Protein AF-A0A7S0C0R4-F1 (afdb_monomer_lite)

Secondary structure (DSSP, 8-state):
---------PPPTTSGGG--HHHHHHHTTHHHHHSTTSPPPPPPPHHHHHHHHHHHHHHH-TTT-SSPSSPPSS-SBSS-EEEEEETTEEEEEEPPPTTS-B-TTSSBPTT-SPPTT---B-GGGTEEEESSHHHHHHHHTTS-HHHHHHHHHH-EEEE---HHHHT-TT-GGG-TT-EEEEEE-SGGGGG--TT------SS------SS--HHHHTTSTTGGGT-

Structure (mmCIF, N/CA/C/O backbone):
data_AF-A0A7S0C0R4-F1
#
_entry.id   AF-A0A7S0C0R4-F1
#
loop_
_atom_site.group_PDB
_atom_site.id
_atom_site.type_symbol
_atom_site.label_atom_id
_atom_site.label_alt_id
_atom_site.label_comp_id
_atom_site.label_asym_id
_atom_site.label_entity_id
_atom_site.label_seq_id
_atom_site.pdbx_PDB_ins_code
_atom_site.Cartn_x
_atom_site.Cartn_y
_atom_site.Cartn_z
_atom_site.occupancy
_atom_site.B_iso_or_equiv
_atom_site.auth_seq_id
_atom_site.auth_comp_id
_atom_site.auth_asym_id
_atom_site.auth_atom_id
_atom_site.pdbx_PDB_model_num
ATOM 1 N N . MET A 1 1 ? -23.126 -9.750 -39.992 1.00 43.62 1 MET A N 1
ATOM 2 C CA . MET A 1 1 ? -22.164 -8.725 -39.547 1.00 43.62 1 MET A CA 1
ATOM 3 C C . MET A 1 1 ? -21.552 -9.242 -38.260 1.00 43.62 1 MET A C 1
ATOM 5 O O . MET A 1 1 ? -22.231 -9.239 -37.244 1.00 43.62 1 MET A O 1
ATOM 9 N N . ALA A 1 2 ? -20.369 -9.847 -38.351 1.00 38.44 2 ALA A N 1
ATOM 10 C CA . ALA A 1 2 ? -19.625 -10.345 -37.199 1.00 38.44 2 ALA A CA 1
ATOM 11 C C . ALA A 1 2 ? -18.678 -9.226 -36.760 1.00 38.44 2 ALA A C 1
ATOM 13 O O . ALA A 1 2 ? -17.933 -8.715 -37.594 1.00 38.44 2 ALA A O 1
ATOM 14 N N . ASN A 1 3 ? -18.779 -8.807 -35.499 1.00 40.22 3 ASN A N 1
ATOM 15 C CA . ASN A 1 3 ? -17.873 -7.822 -34.925 1.00 40.22 3 ASN A CA 1
ATOM 16 C C . ASN A 1 3 ? -16.487 -8.450 -34.811 1.00 40.22 3 ASN A C 1
ATOM 18 O O . ASN A 1 3 ? -16.329 -9.510 -34.207 1.00 40.22 3 ASN A O 1
ATOM 22 N N . ASP A 1 4 ? -15.526 -7.782 -35.436 1.00 47.09 4 ASP A N 1
ATOM 23 C CA . ASP A 1 4 ? -14.105 -8.072 -35.371 1.00 47.09 4 ASP A CA 1
ATOM 24 C C . ASP A 1 4 ? -13.663 -7.948 -33.906 1.00 47.09 4 ASP A C 1
ATOM 26 O O . ASP A 1 4 ? -13.676 -6.862 -33.320 1.00 47.09 4 ASP A O 1
ATOM 30 N N . ILE A 1 5 ? -13.401 -9.090 -33.269 1.00 43.94 5 ILE A N 1
ATOM 31 C CA . ILE A 1 5 ? -12.899 -9.148 -31.898 1.00 43.94 5 ILE A CA 1
ATOM 32 C C . ILE A 1 5 ? -11.437 -8.738 -32.008 1.00 43.94 5 ILE A C 1
ATOM 34 O O . ILE A 1 5 ? -10.607 -9.530 -32.450 1.00 43.94 5 ILE A O 1
ATOM 38 N N . GLY A 1 6 ? -11.167 -7.475 -31.673 1.00 41.78 6 GLY A N 1
ATOM 39 C CA . GLY A 1 6 ? -9.848 -6.865 -31.739 1.00 41.78 6 GLY A CA 1
ATOM 40 C C . GLY A 1 6 ? -8.770 -7.817 -31.235 1.00 41.78 6 GLY A C 1
ATOM 41 O O . GLY A 1 6 ? -8.791 -8.254 -30.086 1.00 41.78 6 GLY A O 1
ATOM 42 N N . SER A 1 7 ? -7.853 -8.153 -32.138 1.00 41.00 7 SER A N 1
ATOM 43 C CA . SER A 1 7 ? -6.636 -8.905 -31.866 1.00 41.00 7 SER A CA 1
ATOM 44 C C . SER A 1 7 ? -5.922 -8.303 -30.654 1.00 41.00 7 SER A C 1
ATOM 46 O O . SER A 1 7 ? -5.341 -7.222 -30.760 1.00 41.00 7 SER A O 1
ATOM 48 N N . CYS A 1 8 ? -5.927 -9.010 -29.522 1.00 39.91 8 CYS A N 1
ATOM 49 C CA . CYS A 1 8 ? -5.016 -8.747 -28.413 1.00 39.91 8 CYS A CA 1
ATOM 50 C C . CYS A 1 8 ? -3.597 -9.010 -28.919 1.00 39.91 8 CYS A C 1
ATOM 52 O O . CYS A 1 8 ? -3.132 -10.148 -28.893 1.00 39.91 8 CYS A O 1
ATOM 54 N N . ILE A 1 9 ? -2.934 -7.981 -29.447 1.00 48.03 9 ILE A N 1
ATOM 55 C CA . ILE A 1 9 ? -1.511 -8.056 -29.767 1.00 48.03 9 ILE A CA 1
ATOM 56 C C . ILE A 1 9 ? -0.807 -8.288 -28.426 1.00 48.03 9 ILE A C 1
ATOM 58 O O . ILE A 1 9 ? -0.914 -7.425 -27.550 1.00 48.03 9 ILE A O 1
ATOM 62 N N . PRO A 1 10 ? -0.149 -9.440 -28.210 1.00 50.44 10 PRO A N 1
ATOM 63 C CA . PRO A 1 10 ? 0.642 -9.630 -27.011 1.00 50.44 10 PRO A CA 1
ATOM 64 C C . PRO A 1 10 ? 1.736 -8.566 -27.026 1.00 50.44 10 PRO A C 1
ATOM 66 O O . PRO A 1 10 ? 2.553 -8.520 -27.946 1.00 50.44 10 PRO A O 1
ATOM 69 N N . LEU A 1 11 ? 1.703 -7.672 -26.039 1.00 49.06 11 LEU A N 1
ATOM 70 C CA . LEU A 1 11 ? 2.789 -6.731 -25.812 1.00 49.06 11 LEU A CA 1
ATOM 71 C C . LEU A 1 11 ? 4.053 -7.567 -25.604 1.00 49.06 11 LEU A C 1
ATOM 73 O O . LEU A 1 11 ? 4.061 -8.488 -24.784 1.00 49.06 11 LEU A O 1
ATOM 77 N N . GLU A 1 12 ? 5.076 -7.301 -26.417 1.00 52.19 12 GLU A N 1
ATOM 78 C CA . GLU A 1 12 ? 6.370 -7.974 -26.335 1.00 52.19 12 GLU A CA 1
ATOM 79 C C . GLU A 1 12 ? 6.834 -7.978 -24.861 1.00 52.19 12 GLU A C 1
ATOM 81 O O . GLU A 1 12 ? 6.914 -6.907 -24.248 1.00 52.19 12 GLU A O 1
ATOM 86 N N . PRO A 1 13 ? 7.116 -9.151 -24.258 1.00 51.94 13 PRO A N 1
ATOM 87 C CA . PRO A 1 13 ? 7.349 -9.316 -22.816 1.00 51.94 13 PRO A CA 1
ATOM 88 C C . PRO A 1 13 ? 8.650 -8.679 -22.287 1.00 51.94 13 PRO A C 1
ATOM 90 O O . PRO A 1 13 ? 9.124 -9.025 -21.209 1.00 51.94 13 PRO A O 1
ATOM 93 N N . THR A 1 14 ? 9.246 -7.744 -23.021 1.00 53.16 14 THR A N 1
ATOM 94 C CA . THR A 1 14 ? 10.581 -7.192 -22.769 1.00 53.16 14 THR A CA 1
ATOM 95 C C . THR A 1 14 ? 10.590 -5.763 -22.224 1.00 53.16 14 THR A C 1
ATOM 97 O O . THR A 1 14 ? 11.650 -5.309 -21.801 1.00 53.16 14 THR A O 1
ATOM 100 N N . SER A 1 15 ? 9.459 -5.045 -22.166 1.00 69.50 15 SER A N 1
ATOM 101 C CA . SER A 1 15 ? 9.494 -3.617 -21.793 1.00 69.50 15 SER A CA 1
ATOM 102 C C . SER A 1 15 ? 9.400 -3.336 -20.287 1.00 69.50 15 SER A C 1
ATOM 104 O O . SER A 1 15 ? 10.042 -2.408 -19.805 1.00 69.50 15 SER A O 1
ATOM 106 N N . TYR A 1 16 ? 8.624 -4.108 -19.520 1.00 73.94 16 TYR A N 1
ATOM 107 C CA . TYR A 1 16 ? 8.281 -3.714 -18.142 1.00 73.94 16 TYR A CA 1
ATOM 108 C C . TYR A 1 16 ? 9.370 -4.026 -17.113 1.00 73.94 16 TYR A C 1
ATOM 110 O O . TYR A 1 16 ? 9.460 -3.366 -16.085 1.00 73.94 16 TYR A O 1
ATOM 118 N N . SER A 1 17 ? 10.238 -5.011 -17.356 1.00 77.12 17 SER A N 1
ATOM 119 C CA . SER A 1 17 ? 11.252 -5.422 -16.374 1.00 77.12 17 SER A CA 1
ATOM 120 C C . SER A 1 17 ? 12.293 -4.339 -16.079 1.00 77.12 17 SER A C 1
ATOM 122 O O . SER A 1 17 ? 12.930 -4.406 -15.031 1.00 77.12 17 SER A O 1
ATOM 124 N N . ALA A 1 18 ? 12.457 -3.363 -16.976 1.00 81.81 18 ALA A N 1
ATOM 125 C CA . ALA A 1 18 ? 13.409 -2.262 -16.851 1.00 81.81 18 ALA A CA 1
ATOM 126 C C . ALA A 1 18 ? 12.756 -0.915 -16.496 1.00 81.81 18 ALA A C 1
ATOM 128 O O . ALA A 1 18 ? 13.478 0.066 -16.345 1.00 81.81 18 ALA A O 1
ATOM 129 N N . MET A 1 19 ? 11.424 -0.856 -16.376 1.00 86.12 19 MET A N 1
ATOM 130 C CA . MET A 1 19 ? 10.738 0.392 -16.050 1.00 86.12 19 MET A CA 1
ATOM 131 C C . MET A 1 19 ? 11.080 0.833 -14.632 1.00 86.12 19 MET A C 1
ATOM 133 O O . MET A 1 19 ? 10.959 0.071 -13.670 1.00 86.12 19 MET A O 1
ATOM 137 N N . THR A 1 20 ? 11.496 2.082 -14.513 1.00 85.62 20 THR A N 1
ATOM 138 C CA . THR A 1 20 ? 11.616 2.774 -13.237 1.00 85.62 20 THR A CA 1
ATOM 139 C C . THR A 1 20 ? 10.233 3.166 -12.716 1.00 85.62 20 THR A C 1
ATOM 141 O O . THR A 1 20 ? 9.220 3.079 -13.415 1.00 85.62 20 THR A O 1
ATOM 144 N N . VAL A 1 21 ? 10.178 3.641 -11.474 1.00 85.81 21 VAL A N 1
ATOM 145 C CA . VAL A 1 21 ? 8.961 4.223 -10.891 1.00 85.81 21 VAL A CA 1
ATOM 146 C C . VAL A 1 21 ? 8.476 5.422 -11.705 1.00 85.81 21 VAL A C 1
ATOM 148 O O . VAL A 1 21 ? 7.278 5.533 -11.945 1.00 85.81 21 VAL A O 1
ATOM 151 N N . GLY A 1 22 ? 9.390 6.267 -12.194 1.00 87.00 22 GLY A N 1
ATOM 152 C CA . GLY A 1 22 ? 9.052 7.399 -13.060 1.00 87.00 22 GLY A CA 1
ATOM 153 C C . GLY A 1 22 ? 8.460 6.963 -14.401 1.00 87.00 22 GLY A C 1
ATOM 154 O O . GLY A 1 22 ? 7.464 7.531 -14.845 1.00 87.00 22 GLY A O 1
ATOM 155 N N . ASP A 1 23 ? 9.006 5.904 -15.009 1.00 90.12 23 ASP A N 1
ATOM 156 C CA . ASP A 1 23 ? 8.445 5.340 -16.244 1.00 90.12 23 ASP A CA 1
ATOM 157 C C . ASP A 1 23 ? 7.021 4.822 -16.016 1.00 90.12 23 ASP A C 1
ATOM 159 O O . ASP A 1 23 ? 6.130 5.065 -16.830 1.00 90.12 23 ASP A O 1
ATOM 163 N N . MET A 1 24 ? 6.790 4.134 -14.892 1.00 92.12 24 MET A N 1
ATOM 164 C CA . MET A 1 24 ? 5.462 3.642 -14.522 1.00 92.12 24 MET A CA 1
ATOM 165 C C . MET A 1 24 ? 4.488 4.789 -14.256 1.00 92.12 24 MET A C 1
ATOM 167 O O . MET A 1 24 ? 3.397 4.789 -14.825 1.00 92.12 24 MET A O 1
ATOM 171 N N . TRP A 1 25 ? 4.903 5.791 -13.477 1.00 92.94 25 TRP A N 1
ATOM 172 C CA . TRP A 1 25 ? 4.119 6.992 -13.185 1.00 92.94 25 TRP A CA 1
ATOM 173 C C . TRP A 1 25 ? 3.656 7.694 -14.464 1.00 92.94 25 TRP A C 1
ATOM 175 O O . TRP A 1 25 ? 2.471 7.997 -14.623 1.00 92.94 25 TRP A O 1
ATOM 185 N N . GLY A 1 26 ? 4.578 7.887 -15.413 1.00 92.62 26 GLY A N 1
ATOM 186 C CA . GLY A 1 26 ? 4.268 8.452 -16.723 1.00 92.62 26 GLY A CA 1
ATOM 187 C C . GLY A 1 26 ? 3.346 7.551 -17.549 1.00 92.62 26 GLY A C 1
ATOM 188 O O . GLY A 1 26 ? 2.395 8.040 -18.157 1.00 92.62 26 GLY A O 1
ATOM 189 N N . SER A 1 27 ? 3.582 6.235 -17.544 1.00 94.25 27 SER A N 1
ATOM 190 C CA . SER A 1 27 ? 2.787 5.280 -18.329 1.00 94.25 27 SER A CA 1
ATOM 191 C C . SER A 1 27 ? 1.328 5.184 -17.875 1.00 94.25 27 SER A C 1
ATOM 193 O O . SER A 1 27 ? 0.438 5.132 -18.721 1.00 94.25 27 SER A O 1
ATOM 195 N N . PHE A 1 28 ? 1.081 5.240 -16.563 1.00 95.19 28 PHE A N 1
ATOM 196 C CA . PHE A 1 28 ? -0.260 5.241 -15.972 1.00 95.19 28 PHE A CA 1
ATOM 197 C C . PHE A 1 28 ? -0.882 6.644 -15.921 1.00 95.19 28 PHE A C 1
ATOM 199 O O . PHE A 1 28 ? -2.013 6.802 -15.468 1.00 95.19 28 PHE A O 1
ATOM 206 N N . GLN A 1 29 ? -0.160 7.670 -16.389 1.00 96.00 29 GLN A N 1
ATOM 207 C CA . GLN A 1 29 ? -0.597 9.068 -16.391 1.00 96.00 29 GLN A CA 1
ATOM 208 C C . GLN A 1 29 ? -0.995 9.573 -14.994 1.00 96.00 29 GLN A C 1
ATOM 210 O O . GLN A 1 29 ? -2.000 10.270 -14.832 1.00 96.00 29 GLN A O 1
ATOM 215 N N . CYS A 1 30 ? -0.208 9.233 -13.971 1.00 94.75 30 CYS A N 1
ATOM 216 C CA . CYS A 1 30 ? -0.549 9.528 -12.579 1.00 94.75 30 CYS A CA 1
ATOM 217 C C . CYS A 1 30 ? -0.694 11.028 -12.277 1.00 94.75 30 CYS A C 1
ATOM 219 O O . CYS A 1 30 ? -1.513 11.399 -11.437 1.00 94.75 30 CYS A O 1
ATOM 221 N N . ASP A 1 31 ? -0.009 11.902 -13.020 1.00 94.38 31 ASP A N 1
ATOM 222 C CA . ASP A 1 31 ? -0.184 13.356 -12.904 1.00 94.38 31 ASP A CA 1
ATOM 223 C C . ASP A 1 31 ? -1.630 13.792 -13.166 1.00 94.38 31 ASP A C 1
ATOM 225 O O . ASP A 1 31 ? -2.144 14.676 -12.482 1.00 94.38 31 ASP A O 1
ATOM 229 N N . ASN A 1 32 ? -2.331 13.138 -14.099 1.00 95.44 32 ASN A N 1
ATOM 230 C CA . ASN A 1 32 ? -3.735 13.446 -14.366 1.00 95.44 32 ASN A CA 1
ATOM 231 C C . ASN A 1 32 ? -4.583 13.133 -13.132 1.00 95.44 32 ASN A C 1
ATOM 233 O O . ASN A 1 32 ? -5.406 13.947 -12.719 1.00 95.44 32 ASN A O 1
ATOM 237 N N . PHE A 1 33 ? -4.343 11.985 -12.504 1.00 93.12 33 PHE A N 1
ATOM 238 C CA . PHE A 1 33 ? -5.082 11.514 -11.338 1.00 93.12 33 PHE A CA 1
ATOM 239 C C . PHE A 1 33 ? -4.844 12.322 -10.061 1.00 93.12 33 PHE A C 1
ATOM 241 O O . PHE A 1 33 ? -5.754 12.401 -9.236 1.00 93.12 33 PHE A O 1
ATOM 248 N N . PHE A 1 34 ? -3.655 12.902 -9.899 1.00 90.50 34 PHE A N 1
ATOM 249 C CA . PHE A 1 34 ? -3.274 13.678 -8.714 1.00 90.50 34 PHE A CA 1
ATOM 250 C C . PHE A 1 34 ? -3.219 15.194 -8.946 1.00 90.50 34 PHE A C 1
ATOM 252 O O . PHE A 1 34 ? -2.868 15.940 -8.033 1.00 90.50 34 PHE A O 1
ATOM 259 N N . SER A 1 35 ? -3.575 15.670 -10.141 1.00 91.06 35 SER A N 1
ATOM 260 C CA . SER A 1 35 ? -3.671 17.104 -10.423 1.00 91.06 35 SER A CA 1
ATOM 261 C C . SER A 1 35 ? -4.675 17.815 -9.506 1.00 91.06 35 SER A C 1
ATOM 263 O O . SER A 1 35 ? -5.664 17.235 -9.059 1.00 91.06 35 SER A O 1
ATOM 265 N N . ILE A 1 36 ? -4.448 19.110 -9.269 1.00 86.94 36 ILE A N 1
ATOM 266 C CA . ILE A 1 36 ? -5.346 19.962 -8.471 1.00 86.94 36 ILE A CA 1
ATOM 267 C C . ILE A 1 36 ? -6.763 20.057 -9.059 1.00 86.94 36 ILE A C 1
ATOM 269 O O . ILE A 1 36 ? -7.725 20.274 -8.324 1.00 86.94 36 ILE A O 1
ATOM 273 N N . ASP A 1 37 ? -6.883 19.880 -10.374 1.00 93.12 37 ASP A N 1
ATOM 274 C CA . ASP A 1 37 ? -8.149 19.941 -11.102 1.00 93.12 37 ASP A CA 1
ATOM 275 C C . ASP A 1 37 ? -8.896 18.597 -11.107 1.00 93.12 37 ASP A C 1
ATOM 277 O O . ASP A 1 37 ? -10.052 18.528 -11.537 1.00 93.12 37 ASP A O 1
ATOM 281 N N . SER A 1 38 ? -8.261 17.522 -10.629 1.00 90.69 38 SER A N 1
ATOM 282 C CA . SER A 1 38 ? -8.890 16.211 -10.539 1.00 90.69 38 SER A CA 1
ATOM 283 C C . SER A 1 38 ? -9.831 16.104 -9.339 1.00 90.69 38 SER A C 1
ATOM 285 O O . SER A 1 38 ? -9.599 16.707 -8.286 1.00 90.69 38 SER A O 1
ATOM 287 N N . PRO A 1 39 ? -10.917 15.317 -9.462 1.00 92.69 39 PRO A N 1
ATOM 288 C CA . PRO A 1 39 ? -11.782 15.045 -8.328 1.00 92.69 39 PRO A CA 1
ATOM 289 C C . PRO A 1 39 ? -10.997 14.328 -7.217 1.00 92.69 39 PRO A C 1
ATOM 291 O O . PRO A 1 39 ? -10.028 13.618 -7.506 1.00 92.69 39 PRO A O 1
ATOM 294 N N . PRO A 1 40 ? -11.433 14.447 -5.948 1.00 90.88 40 PRO A N 1
ATOM 295 C CA . PRO A 1 40 ? -10.815 13.711 -4.856 1.00 90.88 40 PRO A CA 1
ATOM 296 C C . PRO A 1 40 ? -10.743 12.213 -5.157 1.00 90.88 40 PRO A C 1
ATOM 298 O O . PRO A 1 40 ? -11.710 11.614 -5.638 1.00 90.88 40 PRO A O 1
ATOM 301 N N . ARG A 1 41 ? -9.592 11.609 -4.852 1.00 92.62 41 ARG A N 1
ATOM 302 C CA . ARG A 1 41 ? -9.357 10.178 -5.055 1.00 92.62 41 ARG A CA 1
ATOM 303 C C . ARG A 1 41 ? -10.368 9.355 -4.243 1.00 92.62 41 ARG A C 1
ATOM 305 O O . ARG A 1 41 ? -10.666 9.717 -3.102 1.00 92.62 41 ARG A O 1
ATOM 312 N N . PRO A 1 42 ? -10.894 8.246 -4.789 1.00 94.75 42 PRO A N 1
ATOM 313 C CA . PRO A 1 42 ? -11.855 7.428 -4.068 1.00 94.75 42 PRO A CA 1
ATOM 314 C C . PRO A 1 42 ? -11.224 6.771 -2.831 1.00 94.75 42 PRO A C 1
ATOM 316 O O . PRO A 1 42 ? -10.028 6.459 -2.791 1.00 94.75 42 PRO A O 1
ATOM 319 N N . ILE A 1 43 ? -12.066 6.531 -1.824 1.00 96.31 43 ILE A N 1
ATOM 320 C CA . ILE A 1 43 ? -11.771 5.608 -0.727 1.00 96.31 43 ILE A CA 1
ATOM 321 C C . ILE A 1 43 ? -12.128 4.210 -1.220 1.00 96.31 43 ILE A C 1
ATOM 323 O O . ILE A 1 43 ? -13.278 3.935 -1.573 1.00 96.31 43 ILE A O 1
ATOM 327 N N . HIS A 1 44 ? -11.132 3.335 -1.265 1.00 96.00 44 HIS A N 1
ATOM 328 C CA . HIS A 1 44 ? -11.310 1.969 -1.738 1.00 96.00 44 HIS A CA 1
ATOM 329 C C . HIS A 1 44 ? -12.149 1.153 -0.765 1.00 96.00 44 HIS A C 1
ATOM 331 O O . HIS A 1 44 ? -12.006 1.258 0.451 1.00 96.00 44 HIS A O 1
ATOM 337 N N . ASN A 1 45 ? -13.036 0.331 -1.319 1.00 95.25 45 ASN A N 1
ATOM 338 C CA . ASN A 1 45 ? -13.872 -0.574 -0.543 1.00 95.25 45 ASN A CA 1
ATOM 339 C C . ASN A 1 45 ? -13.233 -1.970 -0.445 1.00 95.25 45 ASN A C 1
ATOM 341 O O . ASN A 1 45 ? -12.252 -2.284 -1.124 1.00 95.25 45 ASN A O 1
ATOM 345 N N . ALA A 1 46 ? -13.846 -2.842 0.359 1.00 94.50 46 ALA A N 1
ATOM 346 C CA . ALA A 1 46 ? -13.383 -4.214 0.562 1.00 94.50 46 ALA A CA 1
ATOM 347 C C . ALA A 1 46 ? -13.211 -5.013 -0.745 1.00 94.50 46 ALA A C 1
ATOM 349 O O . ALA A 1 46 ? -12.302 -5.834 -0.842 1.00 94.50 46 ALA A O 1
ATOM 350 N N . SER A 1 47 ? -14.044 -4.778 -1.763 1.00 96.44 47 SER A N 1
ATOM 351 C CA . SER A 1 47 ? -13.931 -5.470 -3.053 1.00 96.44 47 SER A CA 1
ATOM 352 C C . SER A 1 47 ? -12.671 -5.057 -3.809 1.00 96.44 47 SER A C 1
ATOM 354 O O . SER A 1 47 ? -11.994 -5.918 -4.370 1.00 96.44 47 SER A O 1
ATOM 356 N N . THR A 1 48 ? -12.322 -3.768 -3.788 1.00 97.50 48 THR A N 1
ATOM 357 C CA . THR A 1 48 ? -11.079 -3.270 -4.388 1.00 97.50 48 THR A CA 1
ATOM 358 C C . THR A 1 48 ? -9.855 -3.862 -3.689 1.00 97.50 48 THR A C 1
ATOM 360 O O . THR A 1 48 ? -8.958 -4.380 -4.357 1.00 97.50 48 THR A O 1
ATOM 363 N N . TRP A 1 49 ? -9.845 -3.877 -2.351 1.00 97.38 49 TRP A N 1
ATOM 364 C CA . TRP A 1 49 ? -8.768 -4.503 -1.577 1.00 97.38 49 TRP A CA 1
ATOM 365 C C . TRP A 1 49 ? -8.630 -5.993 -1.898 1.00 97.38 49 TRP A C 1
ATOM 367 O O . TRP A 1 49 ? -7.534 -6.470 -2.185 1.00 97.38 49 TRP A O 1
ATOM 377 N N . MET A 1 50 ? -9.743 -6.728 -1.939 1.00 97.12 50 MET A N 1
ATOM 378 C CA . MET A 1 50 ? -9.740 -8.156 -2.267 1.00 97.12 50 MET A CA 1
ATOM 379 C C . MET A 1 50 ? -9.260 -8.450 -3.685 1.00 97.12 50 MET A C 1
ATOM 381 O O . MET A 1 50 ? -8.525 -9.417 -3.885 1.00 97.12 50 MET A O 1
ATOM 385 N N . MET A 1 51 ? -9.635 -7.620 -4.661 1.00 97.81 51 MET A N 1
ATOM 386 C CA . MET A 1 51 ? -9.113 -7.725 -6.022 1.00 97.81 51 MET A CA 1
ATOM 387 C C . MET A 1 51 ? -7.587 -7.589 -6.013 1.00 97.81 51 MET A C 1
ATOM 389 O O . MET A 1 51 ? -6.908 -8.464 -6.545 1.00 97.81 51 MET A O 1
ATOM 393 N N . MET A 1 52 ? -7.036 -6.557 -5.367 1.00 98.12 52 MET A N 1
ATOM 394 C CA . MET A 1 52 ? -5.583 -6.371 -5.298 1.00 98.12 52 MET A CA 1
ATOM 395 C C . MET A 1 52 ? -4.883 -7.536 -4.593 1.00 98.12 52 MET A C 1
ATOM 397 O O . MET A 1 52 ? -3.896 -8.055 -5.108 1.00 98.12 52 MET A O 1
ATOM 401 N N . ARG A 1 53 ? -5.419 -8.030 -3.469 1.00 97.50 53 ARG A N 1
ATOM 402 C CA . ARG A 1 53 ? -4.877 -9.217 -2.778 1.00 97.50 53 ARG A CA 1
ATOM 403 C C . ARG A 1 53 ? -4.886 -10.453 -3.683 1.00 97.50 53 ARG A C 1
ATOM 405 O O . ARG A 1 53 ? -3.924 -11.219 -3.687 1.00 97.50 53 ARG A O 1
ATOM 412 N N . GLY A 1 54 ? -5.945 -10.633 -4.474 1.00 96.88 54 GLY A N 1
ATOM 413 C CA . GLY A 1 54 ? -6.058 -11.710 -5.456 1.00 96.88 54 GLY A CA 1
ATOM 414 C C . GLY A 1 54 ? -5.039 -11.594 -6.593 1.00 96.88 54 GLY A C 1
ATOM 415 O O . GLY A 1 54 ? -4.396 -12.587 -6.934 1.00 96.88 54 GLY A O 1
ATOM 416 N N . VAL A 1 55 ? -4.841 -10.390 -7.139 1.00 98.19 55 VAL A N 1
ATOM 417 C CA . VAL A 1 55 ? -3.828 -10.121 -8.173 1.00 98.19 55 VAL A CA 1
ATOM 418 C C . VAL A 1 55 ? -2.421 -10.371 -7.628 1.00 98.19 55 VAL A C 1
ATOM 420 O O . VAL A 1 55 ? -1.642 -11.080 -8.264 1.00 98.19 55 VAL A O 1
ATOM 423 N N . TYR A 1 56 ? -2.117 -9.874 -6.424 1.00 98.00 56 TYR A N 1
ATOM 424 C CA . TYR A 1 56 ? -0.856 -10.149 -5.736 1.00 98.00 56 TYR A CA 1
ATOM 425 C C . TYR A 1 56 ? -0.617 -11.655 -5.603 1.00 98.00 56 TYR A C 1
ATOM 427 O O . TYR A 1 56 ? 0.405 -12.156 -6.076 1.00 98.00 56 TYR A O 1
ATOM 435 N N . LEU A 1 57 ? -1.588 -12.392 -5.046 1.00 97.19 57 LEU A N 1
ATOM 436 C CA . LEU A 1 57 ? -1.502 -13.844 -4.886 1.00 97.19 57 LEU A CA 1
ATOM 437 C C . LEU A 1 57 ? -1.269 -14.555 -6.226 1.00 97.19 57 LEU A C 1
ATOM 439 O O . LEU A 1 57 ? -0.466 -15.484 -6.291 1.00 97.19 57 LEU A O 1
ATOM 443 N N . GLY A 1 58 ? -1.939 -14.117 -7.295 1.00 97.12 58 GLY A N 1
ATOM 444 C CA . GLY A 1 58 ? -1.771 -14.670 -8.639 1.00 97.12 58 GLY A CA 1
ATOM 445 C C . GLY A 1 58 ? -0.366 -14.470 -9.215 1.00 97.12 58 GLY A C 1
ATOM 446 O O . GLY A 1 58 ? 0.101 -15.303 -9.991 1.00 97.12 58 GLY A O 1
ATOM 447 N N . ILE A 1 59 ? 0.327 -13.401 -8.818 1.00 97.00 59 ILE A N 1
ATOM 448 C CA . ILE A 1 59 ? 1.678 -13.077 -9.291 1.00 97.00 59 ILE A CA 1
ATOM 449 C C . ILE A 1 59 ? 2.743 -13.808 -8.482 1.00 97.00 59 ILE A C 1
ATOM 451 O O . ILE A 1 59 ? 3.623 -14.447 -9.063 1.00 97.00 59 ILE A O 1
ATOM 455 N N . VAL A 1 60 ? 2.684 -13.729 -7.150 1.00 96.62 60 VAL A N 1
ATOM 456 C CA . VAL A 1 60 ? 3.726 -14.330 -6.300 1.00 96.62 60 VAL A CA 1
ATOM 457 C C . VAL A 1 60 ? 3.514 -15.830 -6.089 1.00 96.62 60 VAL A C 1
ATOM 459 O O . VAL A 1 60 ? 4.484 -16.577 -5.928 1.00 96.62 60 VAL A O 1
ATOM 462 N N . GLY A 1 61 ? 2.266 -16.287 -6.164 1.00 96.56 61 GLY A N 1
ATOM 463 C CA . GLY A 1 61 ? 1.846 -17.651 -5.865 1.00 96.56 61 GLY A CA 1
ATOM 464 C C . GLY A 1 6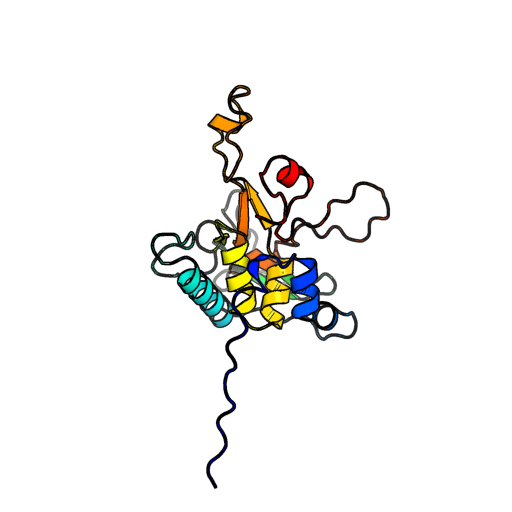1 ? 1.606 -17.889 -4.365 1.00 96.56 61 GLY A C 1
ATOM 465 O O . GLY A 1 61 ? 2.204 -17.221 -3.518 1.00 96.56 61 GLY A O 1
ATOM 466 N N . PRO A 1 62 ? 0.760 -18.871 -4.003 1.00 95.56 62 PRO A N 1
ATOM 467 C CA . PRO A 1 62 ? 0.346 -19.108 -2.616 1.00 95.56 62 PRO A CA 1
ATOM 468 C C . PRO A 1 62 ? 1.499 -19.460 -1.673 1.00 95.56 62 PRO A C 1
ATOM 470 O O . PRO A 1 62 ? 1.507 -19.006 -0.536 1.00 95.56 62 PRO A O 1
ATOM 473 N N . GLU A 1 63 ? 2.505 -20.186 -2.160 1.00 95.50 63 GLU A N 1
ATOM 474 C CA . GLU A 1 63 ? 3.662 -20.617 -1.360 1.00 95.50 63 GLU A CA 1
ATOM 475 C C . GLU A 1 63 ? 4.618 -19.473 -0.991 1.00 95.50 63 GLU A C 1
ATOM 477 O O . GLU A 1 63 ? 5.445 -19.615 -0.093 1.00 95.50 63 GLU A O 1
ATOM 482 N N . ARG A 1 64 ? 4.548 -18.342 -1.706 1.00 95.00 64 ARG A N 1
ATOM 483 C CA . ARG A 1 64 ? 5.443 -17.186 -1.510 1.00 95.00 64 ARG A CA 1
ATOM 484 C C . ARG A 1 64 ? 4.716 -15.925 -1.055 1.00 95.00 64 ARG A C 1
ATOM 486 O O . ARG A 1 64 ? 5.367 -14.911 -0.815 1.00 95.00 64 ARG A O 1
ATOM 493 N N . SER A 1 65 ? 3.391 -15.983 -0.949 1.00 95.81 65 SER A N 1
ATOM 494 C CA . SER A 1 65 ? 2.565 -14.870 -0.494 1.00 95.81 65 SER A CA 1
ATOM 495 C C . SER A 1 65 ? 2.919 -14.481 0.937 1.00 95.81 65 SER A C 1
ATOM 497 O O . SER A 1 65 ? 2.915 -15.324 1.833 1.00 95.81 65 SER A O 1
ATOM 499 N N . SER A 1 66 ? 3.170 -13.193 1.170 1.00 95.19 66 SER A N 1
ATOM 500 C CA . SER A 1 66 ? 3.250 -12.636 2.526 1.00 95.19 66 SER A CA 1
ATOM 501 C C . SER A 1 66 ? 1.875 -12.442 3.167 1.00 95.19 66 SER A C 1
ATOM 503 O O . SER A 1 66 ? 1.771 -12.393 4.388 1.00 95.19 66 SER A O 1
ATOM 505 N N . ILE A 1 67 ? 0.816 -12.368 2.359 1.00 94.69 67 ILE A N 1
ATOM 506 C CA . ILE A 1 67 ? -0.569 -12.309 2.829 1.00 94.69 67 ILE A CA 1
ATOM 507 C C . ILE A 1 67 ? -1.006 -13.720 3.215 1.00 94.69 67 ILE A C 1
ATOM 509 O O . ILE A 1 67 ? -0.958 -14.643 2.390 1.00 94.69 67 ILE A O 1
ATOM 513 N N . HIS A 1 68 ? -1.418 -13.879 4.475 1.00 89.00 68 HIS A N 1
ATOM 514 C CA . HIS A 1 68 ? -1.821 -15.166 5.036 1.00 89.00 68 HIS A CA 1
ATOM 515 C C . HIS A 1 68 ? -2.978 -15.798 4.253 1.00 89.00 68 HIS A C 1
ATOM 517 O O . HIS A 1 68 ? -3.885 -15.113 3.780 1.00 89.00 68 HIS A O 1
ATOM 523 N N . GLN A 1 69 ? -2.944 -17.128 4.149 1.00 86.44 69 GLN A N 1
ATOM 524 C CA . GLN A 1 69 ? -3.998 -17.925 3.528 1.00 86.44 69 GLN A CA 1
ATOM 525 C C . GLN A 1 69 ? -4.901 -18.568 4.597 1.00 86.44 69 GLN A C 1
ATOM 527 O O . GLN A 1 69 ? -4.381 -19.060 5.602 1.00 86.44 69 GLN A O 1
ATOM 532 N N . PRO A 1 70 ? -6.232 -18.617 4.386 1.00 90.06 70 PRO A N 1
ATOM 533 C CA . PRO A 1 70 ? -6.965 -18.049 3.246 1.00 90.06 70 PRO A CA 1
ATOM 534 C C . PRO A 1 70 ? -6.933 -16.511 3.250 1.00 90.06 70 PRO A C 1
ATOM 536 O O . PRO A 1 70 ? -6.870 -15.915 4.325 1.00 90.06 70 PRO A O 1
ATOM 539 N N . ILE A 1 71 ? -6.987 -15.881 2.064 1.00 90.69 71 ILE A N 1
ATOM 540 C CA . ILE A 1 71 ? -7.028 -14.410 1.960 1.00 90.69 71 ILE A CA 1
ATOM 541 C C . ILE A 1 71 ? -8.183 -13.893 2.822 1.00 90.69 71 ILE A C 1
ATOM 543 O O . ILE A 1 71 ? -9.350 -14.209 2.582 1.00 90.69 71 ILE A O 1
ATOM 547 N N . SER A 1 72 ? -7.848 -13.097 3.833 1.00 90.56 72 SER A N 1
ATOM 548 C CA . SER A 1 72 ? -8.843 -12.476 4.698 1.00 90.56 72 SER A CA 1
ATOM 549 C C . SER A 1 72 ? -9.532 -11.328 3.965 1.00 90.56 72 SER A C 1
ATOM 551 O O . SER A 1 72 ? -8.881 -10.578 3.246 1.00 90.56 72 SER A O 1
ATOM 553 N N . HIS A 1 73 ? -10.835 -11.160 4.193 1.00 91.44 73 HIS A N 1
ATOM 554 C CA . HIS A 1 73 ? -11.596 -9.973 3.781 1.00 91.44 73 HIS A CA 1
ATOM 555 C C . HIS A 1 73 ? -11.483 -8.820 4.786 1.00 91.44 73 HIS A C 1
ATOM 557 O O . HIS A 1 73 ? -12.036 -7.747 4.563 1.00 91.44 73 HIS A O 1
ATOM 563 N N . GLN A 1 74 ? -10.818 -9.052 5.917 1.00 91.81 74 GLN A N 1
ATOM 564 C CA . GLN A 1 74 ? -10.709 -8.075 6.990 1.00 91.81 74 GLN A CA 1
ATOM 565 C C . GLN A 1 74 ? -9.577 -7.082 6.719 1.00 91.81 74 GLN A C 1
ATOM 567 O O . GLN A 1 74 ? -8.661 -7.339 5.930 1.00 91.81 74 GLN A O 1
ATOM 572 N N . SER A 1 75 ? -9.670 -5.944 7.394 1.00 92.94 75 SER A N 1
ATOM 573 C CA . SER A 1 75 ? -8.597 -4.965 7.509 1.00 92.94 75 SER A CA 1
ATOM 574 C C . SER A 1 75 ? -7.591 -5.391 8.586 1.00 92.94 75 SER A C 1
ATOM 576 O O . SER A 1 75 ? -7.917 -6.200 9.456 1.00 92.94 75 SER A O 1
ATOM 578 N N . GLY A 1 76 ? -6.372 -4.853 8.550 1.00 93.12 76 GLY A N 1
ATOM 579 C CA . GLY A 1 76 ? -5.374 -4.998 9.610 1.00 93.12 76 GLY A CA 1
ATOM 580 C C . GLY A 1 76 ? -5.692 -4.185 10.870 1.00 93.12 76 GLY A C 1
ATOM 581 O O . GLY A 1 76 ? -5.008 -4.345 11.884 1.00 93.12 76 GLY A O 1
ATOM 582 N N . PHE A 1 77 ? -6.710 -3.318 10.832 1.00 93.69 77 PHE A N 1
ATOM 583 C CA . PHE A 1 77 ? -7.165 -2.553 11.993 1.00 93.69 77 PHE A CA 1
ATOM 584 C C . PHE A 1 77 ? -7.886 -3.442 13.017 1.00 93.69 77 PHE A C 1
ATOM 586 O O . PHE A 1 77 ? -8.862 -4.122 12.707 1.00 93.69 77 PHE A O 1
ATOM 593 N N . GLY A 1 78 ? -7.406 -3.407 14.262 1.00 91.62 78 GLY A N 1
ATOM 594 C CA . GLY A 1 78 ? -7.971 -4.133 15.405 1.00 91.62 78 GLY A CA 1
ATOM 595 C C . GLY A 1 78 ? -8.962 -3.316 16.240 1.00 91.62 78 GLY A C 1
ATOM 596 O O . GLY A 1 78 ? -9.432 -3.792 17.272 1.00 91.62 78 GLY A O 1
ATOM 597 N N . VAL A 1 79 ? -9.253 -2.083 15.825 1.00 90.44 79 VAL A N 1
ATOM 598 C CA . VAL A 1 79 ? -10.179 -1.154 16.488 1.00 90.44 79 VAL A CA 1
ATOM 599 C C . VAL A 1 79 ? -11.144 -0.563 15.459 1.00 90.44 79 VAL A C 1
ATOM 601 O O . VAL A 1 79 ? -10.794 -0.523 14.278 1.00 90.44 79 VAL A O 1
ATOM 604 N N . PRO A 1 80 ? -12.333 -0.083 15.869 1.00 90.75 80 PRO A N 1
ATOM 605 C CA . PRO A 1 80 ? -13.206 0.674 14.982 1.00 90.75 80 PRO A CA 1
ATOM 606 C C . PRO A 1 80 ? -12.467 1.867 14.373 1.00 90.75 80 PRO A C 1
ATOM 608 O O . PRO A 1 80 ? -11.778 2.618 15.071 1.00 90.75 80 PRO A O 1
ATOM 611 N N . PHE A 1 81 ? -12.605 2.034 13.064 1.00 92.81 81 PHE A N 1
ATOM 612 C CA . PHE A 1 81 ? -11.957 3.101 12.319 1.00 92.81 81 PHE A CA 1
ATOM 613 C C . PHE A 1 81 ? -12.853 3.594 11.186 1.00 92.81 81 PHE A C 1
ATOM 615 O O . PHE A 1 81 ? -13.770 2.899 10.746 1.00 92.81 81 PHE A O 1
ATOM 622 N N . GLU A 1 82 ? -12.559 4.793 10.709 1.00 93.56 82 GLU A N 1
ATOM 623 C CA . GLU A 1 82 ? -13.131 5.353 9.495 1.00 93.56 82 GLU A CA 1
ATOM 624 C C . GLU A 1 82 ? -12.024 5.929 8.615 1.00 93.56 82 GLU A C 1
ATOM 626 O O . GLU A 1 82 ? -10.970 6.352 9.099 1.00 93.56 82 GLU A O 1
ATOM 631 N N . VAL A 1 83 ? -12.262 5.938 7.308 1.00 94.12 83 VAL A N 1
ATOM 632 C CA . VAL A 1 83 ? -11.383 6.603 6.349 1.00 94.12 83 VAL A CA 1
ATOM 633 C C . VAL A 1 83 ? -12.058 7.889 5.919 1.00 94.12 83 VAL A C 1
ATOM 635 O O . VAL A 1 83 ? -13.210 7.876 5.488 1.00 94.12 83 VAL A O 1
ATOM 638 N N . VAL A 1 84 ? -11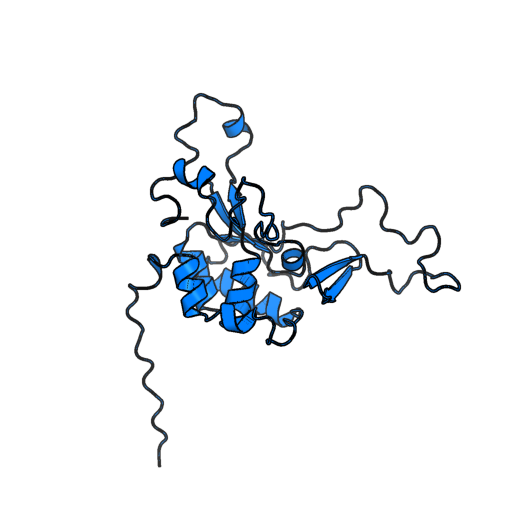.331 8.997 6.008 1.00 91.56 84 VAL A N 1
ATOM 639 C CA . VAL A 1 84 ? -11.840 10.313 5.627 1.00 91.56 84 VAL A CA 1
ATOM 640 C C . VAL A 1 84 ? -10.908 10.935 4.601 1.00 91.56 84 VAL A C 1
ATOM 642 O O . VAL A 1 84 ? -9.691 10.972 4.779 1.00 91.56 84 VAL A O 1
ATOM 645 N N . GLN A 1 85 ? -11.501 11.452 3.528 1.00 90.19 85 GLN A N 1
ATOM 646 C CA . GLN A 1 85 ? -10.836 12.328 2.573 1.00 90.19 85 GLN A CA 1
ATOM 647 C C . GLN A 1 85 ? -11.036 13.782 3.011 1.00 90.19 85 GLN A C 1
ATOM 649 O O . GLN A 1 85 ? -12.167 14.230 3.198 1.00 90.19 85 GLN A O 1
ATOM 654 N N . ASN A 1 86 ? -9.950 14.541 3.129 1.00 85.88 86 ASN A N 1
ATOM 655 C CA . ASN A 1 86 ? -9.981 15.979 3.382 1.00 85.88 86 ASN A CA 1
ATOM 656 C C . ASN A 1 86 ? -8.970 16.720 2.483 1.00 85.88 86 ASN A C 1
ATOM 658 O O . ASN A 1 86 ? -8.451 16.158 1.517 1.00 85.88 86 ASN A O 1
ATOM 662 N N . PHE A 1 87 ? -8.702 17.995 2.781 1.00 81.19 87 PHE A N 1
ATOM 663 C CA . PHE A 1 87 ? -7.780 18.836 2.004 1.00 81.19 87 PHE A CA 1
ATOM 664 C C . PHE A 1 87 ? -6.310 18.381 2.057 1.00 81.19 87 PHE A C 1
ATOM 666 O O . PHE A 1 87 ? -5.512 18.840 1.250 1.00 81.19 87 PHE A O 1
ATOM 673 N N . LYS A 1 88 ? -5.947 17.496 2.993 1.00 80.62 88 LYS A N 1
ATOM 674 C CA . LYS A 1 88 ? -4.618 16.878 3.119 1.00 80.62 88 LYS A CA 1
ATOM 675 C C . LYS A 1 88 ? -4.533 15.487 2.482 1.00 80.62 88 LYS A C 1
ATOM 677 O O . LYS A 1 88 ? -3.499 14.842 2.598 1.00 80.62 88 LYS A O 1
ATOM 682 N N . GLY A 1 89 ? -5.604 15.004 1.852 1.00 86.81 89 GLY A N 1
ATOM 683 C CA . GLY A 1 89 ? -5.662 13.656 1.288 1.00 86.81 89 GLY A CA 1
ATOM 684 C C . GLY A 1 89 ? -6.553 12.706 2.088 1.00 86.81 89 GLY A C 1
ATOM 685 O O . GLY A 1 89 ? -7.515 13.126 2.735 1.00 86.81 89 GLY A O 1
ATOM 686 N N . ARG A 1 90 ? -6.239 11.411 2.003 1.00 91.38 90 ARG A N 1
ATOM 687 C CA . ARG A 1 90 ? -6.935 10.326 2.710 1.00 91.38 90 ARG A CA 1
ATOM 688 C C . ARG A 1 90 ? -6.229 10.069 4.031 1.00 91.38 90 ARG A C 1
ATOM 690 O O . ARG A 1 90 ? -5.006 10.074 4.076 1.00 91.38 90 ARG A O 1
ATOM 697 N N . GLY A 1 91 ? -6.994 9.824 5.085 1.00 90.56 91 GLY A N 1
ATOM 698 C CA . GLY A 1 91 ? -6.452 9.442 6.382 1.00 90.56 91 GLY A CA 1
ATOM 699 C C . GLY A 1 91 ? -7.370 8.472 7.103 1.00 90.56 91 GLY A C 1
ATOM 700 O O . GLY A 1 91 ? -8.573 8.429 6.835 1.00 90.56 91 GLY A O 1
ATOM 701 N N . VAL A 1 92 ? -6.788 7.707 8.023 1.00 91.69 92 VAL A N 1
ATOM 702 C CA . VAL A 1 92 ? -7.529 6.808 8.907 1.00 91.69 92 VAL A CA 1
ATOM 703 C C . VAL A 1 92 ? -7.703 7.459 10.271 1.00 91.69 92 VAL A C 1
ATOM 705 O O . VAL A 1 92 ? -6.748 7.970 10.856 1.00 91.69 92 VAL A O 1
ATOM 708 N N . PHE A 1 93 ? -8.926 7.418 10.780 1.00 89.25 93 PHE A N 1
ATOM 709 C CA . PHE A 1 93 ? -9.312 7.984 12.062 1.00 89.25 93 PHE A CA 1
ATOM 710 C C . PHE A 1 93 ? -9.894 6.880 12.935 1.00 89.25 93 PHE A C 1
ATOM 712 O O . PHE A 1 93 ? -10.566 5.974 12.444 1.00 89.25 93 PHE A O 1
ATOM 719 N N . ALA A 1 94 ? -9.631 6.942 14.240 1.00 87.94 94 ALA A N 1
ATOM 720 C CA . ALA A 1 94 ? -10.318 6.071 15.180 1.00 87.94 94 ALA A CA 1
ATOM 721 C C . ALA A 1 94 ? -11.807 6.428 15.162 1.00 87.94 94 ALA A C 1
ATOM 723 O O . ALA A 1 94 ? -12.164 7.582 15.400 1.00 87.94 94 ALA A O 1
ATO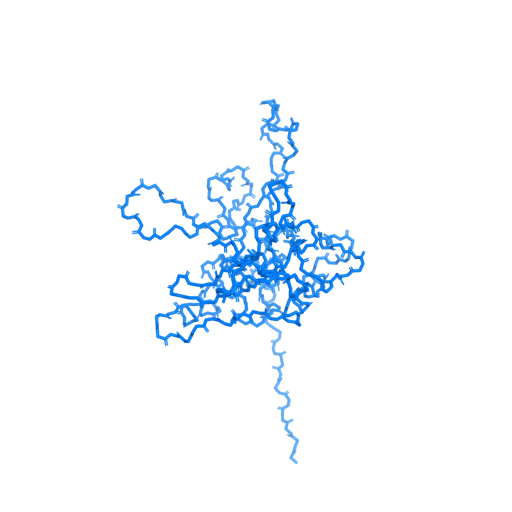M 724 N N . ALA A 1 95 ? -12.653 5.442 14.886 1.00 85.12 95 ALA A N 1
ATOM 725 C CA . ALA A 1 95 ? -14.090 5.626 14.921 1.00 85.12 95 ALA A CA 1
ATOM 726 C C . ALA A 1 95 ? -14.621 5.285 16.309 1.00 85.12 95 ALA A C 1
ATOM 728 O O . ALA A 1 95 ? -14.009 4.553 17.095 1.00 85.12 95 ALA A O 1
ATOM 729 N N . LEU A 1 96 ? -15.804 5.813 16.588 1.00 74.69 96 LEU A N 1
ATOM 730 C CA . LEU A 1 96 ? -16.598 5.358 17.709 1.00 74.69 96 LEU A CA 1
ATOM 731 C C . LEU A 1 96 ? -17.024 3.912 17.485 1.00 74.69 96 LEU A C 1
ATOM 733 O O . LEU A 1 96 ? -17.420 3.523 16.388 1.00 74.69 96 LEU A O 1
ATOM 737 N N . ASP A 1 97 ? -16.964 3.126 18.552 1.00 74.19 97 ASP A N 1
ATOM 738 C CA . ASP A 1 97 ? -17.663 1.851 18.590 1.00 74.19 97 ASP A CA 1
ATOM 739 C C . ASP A 1 97 ? -19.175 2.149 18.617 1.00 74.19 97 ASP A C 1
ATOM 741 O O . ASP A 1 97 ? -19.629 2.803 19.562 1.00 74.19 97 ASP A O 1
ATOM 745 N N . PRO A 1 98 ? -19.951 1.738 17.597 1.00 73.19 98 PRO A N 1
ATOM 746 C CA . PRO A 1 98 ? -21.364 2.101 17.481 1.00 73.19 98 PRO A CA 1
ATOM 747 C C . PRO A 1 98 ? -22.224 1.519 18.607 1.00 73.19 98 PRO A C 1
ATOM 749 O O . PRO A 1 98 ? -23.308 2.034 18.872 1.00 73.19 98 PRO A O 1
ATOM 752 N N . ASP A 1 99 ? -21.741 0.474 19.284 1.00 80.94 99 ASP A N 1
ATOM 753 C CA . ASP A 1 99 ? -22.442 -0.158 20.400 1.00 80.94 99 ASP A CA 1
ATOM 754 C C . ASP A 1 99 ? -22.145 0.529 21.744 1.00 80.94 99 ASP A C 1
ATOM 756 O O . ASP A 1 99 ? -22.701 0.151 22.781 1.00 80.94 99 ASP A O 1
ATOM 760 N N . LYS A 1 100 ? -21.263 1.536 21.756 1.00 78.81 100 LYS A N 1
ATOM 761 C CA . LYS A 1 100 ? -20.866 2.247 22.970 1.00 78.81 100 LYS A CA 1
ATOM 762 C C . LYS A 1 100 ? -21.582 3.591 23.106 1.00 78.81 100 LYS A C 1
ATOM 764 O O . LYS A 1 100 ? -21.753 4.303 22.118 1.00 78.81 100 LYS A O 1
ATOM 769 N N . PRO A 1 101 ? -21.977 3.970 24.335 1.00 80.06 101 PRO A N 1
ATOM 770 C CA . PRO A 1 101 ? -22.660 5.231 24.567 1.00 80.06 101 PRO A CA 1
ATOM 771 C C . PRO A 1 101 ? -21.766 6.429 24.226 1.00 80.06 101 PRO A C 1
ATOM 773 O O . PRO A 1 101 ? -20.551 6.437 24.463 1.00 80.06 101 PRO A O 1
ATOM 776 N N . VAL A 1 102 ? -22.403 7.451 23.674 1.00 84.00 102 VAL A N 1
ATOM 777 C CA . VAL A 1 102 ? -21.838 8.785 23.480 1.00 84.00 102 VAL A CA 1
ATOM 778 C C . VAL A 1 102 ? -22.492 9.739 24.473 1.00 84.00 102 VAL A C 1
ATOM 780 O O . VAL A 1 102 ? -23.624 9.499 24.897 1.00 84.00 102 VAL A O 1
ATOM 783 N N . ASP A 1 103 ? -21.779 10.790 24.865 1.00 84.12 103 ASP A N 1
ATOM 784 C CA . ASP A 1 103 ? -22.353 11.869 25.666 1.00 84.12 103 ASP A CA 1
ATOM 785 C C . ASP A 1 103 ? -23.336 12.729 24.847 1.00 84.12 103 ASP A C 1
ATOM 787 O O . ASP A 1 103 ? -23.618 12.462 23.673 1.00 84.12 103 ASP A O 1
ATOM 791 N N . GLU A 1 104 ? -23.914 13.748 25.487 1.00 86.94 104 GLU A N 1
ATOM 792 C CA . GLU A 1 104 ? -24.920 14.627 24.877 1.00 86.94 104 GLU A CA 1
ATOM 793 C C . GLU A 1 104 ? -24.363 15.406 23.668 1.00 86.94 104 GLU A C 1
ATOM 795 O O . GLU A 1 104 ? -25.121 15.802 22.780 1.00 86.94 104 GLU A O 1
ATOM 800 N N . GLU A 1 105 ? -23.042 15.583 23.600 1.00 83.44 105 GLU A N 1
ATOM 801 C CA . GLU A 1 105 ? -22.313 16.220 22.506 1.00 83.44 105 GLU A CA 1
ATOM 802 C C . GLU A 1 105 ? -21.917 15.249 21.377 1.00 83.44 105 GLU A C 1
ATOM 804 O O . GLU A 1 105 ? -21.338 15.677 20.374 1.00 83.44 105 GLU A O 1
ATOM 809 N N . GLY A 1 106 ? -22.236 13.957 21.503 1.00 76.38 106 GLY A N 1
ATOM 810 C CA . GLY A 1 106 ? -21.883 12.927 20.524 1.00 76.38 106 GLY A CA 1
ATOM 811 C C . GLY A 1 106 ? -20.425 12.468 20.608 1.00 76.38 106 GLY A C 1
ATOM 812 O O . GLY A 1 106 ? -19.933 11.811 19.689 1.00 76.38 106 GLY A O 1
ATOM 813 N N . MET A 1 107 ? -19.726 12.801 21.693 1.00 75.81 107 MET A N 1
ATOM 814 C CA . MET A 1 107 ? -18.364 12.356 21.962 1.00 75.81 107 MET A CA 1
ATOM 815 C C . MET A 1 107 ? -18.390 11.011 22.700 1.00 75.81 107 MET A C 1
ATOM 817 O O . MET A 1 107 ? -19.344 10.707 23.417 1.00 75.81 107 MET A O 1
ATOM 821 N N . PRO A 1 108 ? -17.358 10.161 22.553 1.00 72.75 108 PRO A N 1
ATOM 822 C CA . PRO A 1 108 ? -17.303 8.919 23.313 1.00 72.75 108 PRO A CA 1
ATOM 823 C C . PRO A 1 108 ? -17.323 9.241 24.807 1.00 72.75 108 PRO A C 1
ATOM 825 O O . PRO A 1 108 ? -16.447 9.974 25.277 1.00 72.75 108 PRO A O 1
ATOM 828 N N . GLU A 1 109 ? -18.259 8.647 25.562 1.00 77.88 109 GLU A N 1
ATOM 829 C CA . GLU A 1 109 ? -18.241 8.764 27.022 1.00 77.88 109 GLU A CA 1
ATOM 830 C C . GLU A 1 109 ? -16.845 8.410 27.561 1.00 77.88 109 GLU A C 1
ATOM 832 O O . GLU A 1 109 ? -16.122 7.570 27.011 1.00 77.88 109 GLU A O 1
ATOM 837 N N . LYS A 1 110 ? -16.442 9.053 28.661 1.00 63.28 110 LYS A N 1
ATOM 838 C CA . LYS A 1 110 ? -15.121 8.879 29.277 1.00 63.28 110 LYS A CA 1
ATOM 839 C C . LYS A 1 110 ? -14.883 7.407 29.658 1.00 63.28 110 LYS A C 1
ATOM 841 O O . LYS A 1 110 ? -15.287 6.959 30.724 1.00 63.28 110 LYS A O 1
ATOM 846 N N . GLY A 1 111 ? -14.194 6.669 28.787 1.00 60.66 111 GLY A N 1
ATOM 847 C CA . GLY A 1 111 ? -14.032 5.209 28.872 1.00 60.66 111 GLY A CA 1
ATOM 848 C C . GLY A 1 111 ? -14.161 4.490 27.522 1.00 60.66 111 GLY A C 1
ATOM 849 O O . GLY A 1 111 ? -13.643 3.386 27.371 1.00 60.66 111 GLY A O 1
ATOM 850 N N . ASN A 1 112 ? -14.749 5.148 26.520 1.00 70.75 112 ASN A N 1
ATOM 851 C CA . ASN A 1 112 ? -14.950 4.628 25.162 1.00 70.75 112 ASN A CA 1
ATOM 852 C C . ASN A 1 112 ? -13.842 5.048 24.180 1.00 70.75 112 ASN A C 1
ATOM 854 O O . ASN A 1 112 ? -14.000 4.942 22.968 1.00 70.75 112 A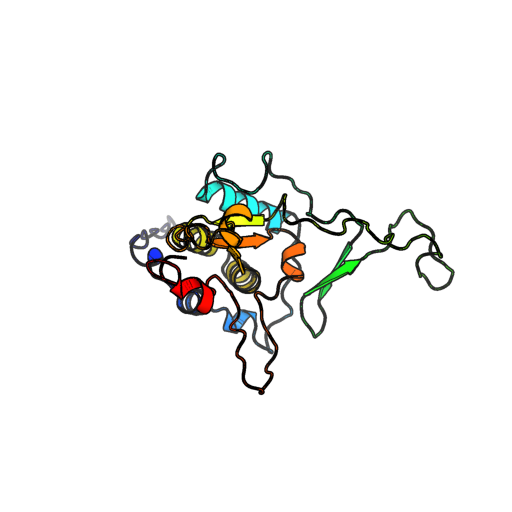SN A O 1
ATOM 858 N N . MET A 1 113 ? -12.698 5.495 24.703 1.00 76.62 113 MET A N 1
ATOM 859 C CA . MET A 1 113 ? -11.483 5.749 23.925 1.00 76.62 113 MET A CA 1
ATOM 860 C C . MET A 1 113 ? -10.695 4.455 23.707 1.00 76.62 113 MET A C 1
ATOM 862 O O . MET A 1 113 ? -10.761 3.538 24.528 1.00 76.62 113 MET A O 1
ATOM 866 N N . VAL A 1 114 ? -9.881 4.405 22.649 1.00 82.75 114 VAL A N 1
ATOM 867 C CA . VAL A 1 114 ? -8.905 3.324 22.447 1.00 82.75 114 VAL A CA 1
ATOM 868 C C . VAL A 1 114 ? -7.898 3.336 23.612 1.00 82.75 114 VAL A C 1
ATOM 870 O O . VAL A 1 114 ? -7.177 4.325 23.777 1.00 82.75 114 VAL A O 1
ATOM 873 N N . PRO A 1 115 ? -7.817 2.276 24.443 1.00 84.00 115 PRO A N 1
ATOM 874 C CA . PRO A 1 115 ? -6.919 2.269 25.593 1.00 84.00 115 PRO A CA 1
ATOM 875 C C . PRO A 1 115 ? -5.449 2.380 25.181 1.00 84.00 115 PRO A C 1
ATOM 877 O O . PRO A 1 115 ? -5.024 1.813 24.171 1.00 84.00 115 PRO A O 1
ATOM 880 N N . LYS A 1 116 ? -4.633 3.050 26.003 1.00 84.50 116 LYS A N 1
ATOM 881 C CA . LYS A 1 116 ? -3.181 3.113 25.787 1.00 84.50 116 LYS A CA 1
ATOM 882 C C . LYS A 1 116 ? -2.590 1.700 25.719 1.00 84.50 116 LYS A C 1
ATOM 884 O O . LYS A 1 116 ? -2.829 0.886 26.605 1.00 84.50 116 LYS A O 1
ATOM 889 N N . GLY A 1 117 ? -1.768 1.450 24.700 1.00 87.69 117 GLY A N 1
ATOM 890 C CA . GLY A 1 117 ? -1.131 0.150 24.469 1.00 87.69 117 GLY A CA 1
ATOM 891 C C . GLY A 1 117 ? -1.971 -0.826 23.641 1.00 87.69 117 GLY A C 1
ATOM 892 O O . GLY A 1 117 ? -1.499 -1.924 23.361 1.00 87.69 117 GLY A O 1
ATOM 893 N N . THR A 1 118 ? -3.179 -0.437 23.222 1.00 90.56 118 THR A N 1
ATOM 894 C CA . THR A 1 118 ? -3.977 -1.223 22.272 1.00 90.56 118 THR A CA 1
ATOM 895 C C . THR A 1 118 ? -3.286 -1.258 20.913 1.00 90.56 118 THR A C 1
ATOM 897 O O . THR A 1 118 ? -2.859 -0.223 20.401 1.00 90.56 118 THR A O 1
ATOM 900 N N . LEU A 1 119 ? -3.195 -2.447 20.315 1.00 91.12 119 LEU A N 1
ATOM 901 C CA . LEU A 1 119 ? -2.750 -2.599 18.934 1.00 91.12 119 LEU A CA 1
ATOM 902 C C . LEU A 1 119 ? -3.843 -2.066 17.996 1.00 91.12 119 LEU A C 1
ATOM 904 O O . LEU A 1 119 ? -4.884 -2.698 17.843 1.00 91.12 119 LEU A O 1
ATOM 908 N N . VAL A 1 120 ? -3.605 -0.899 17.396 1.00 91.69 120 VAL A N 1
ATOM 909 C CA . VAL A 1 120 ? -4.563 -0.238 16.491 1.00 91.69 120 VAL A CA 1
ATOM 910 C C . VAL A 1 120 ? -4.581 -0.901 15.120 1.00 91.69 120 VAL A C 1
ATOM 912 O O . VAL A 1 120 ? -5.652 -1.182 14.595 1.00 91.69 120 VAL A O 1
ATOM 915 N N . TRP A 1 121 ? -3.407 -1.171 14.556 1.00 94.12 121 TRP A N 1
ATOM 916 C CA . TRP A 1 121 ? -3.255 -1.722 13.214 1.00 94.12 121 TRP A CA 1
ATOM 917 C C . TRP A 1 121 ? -2.031 -2.628 13.131 1.00 94.12 121 TRP A C 1
ATOM 919 O O . TRP A 1 121 ? -1.050 -2.441 13.859 1.00 94.12 121 TRP A O 1
ATOM 929 N N . THR A 1 122 ? -2.085 -3.614 12.238 1.00 91.56 122 THR A N 1
ATOM 930 C CA . THR A 1 122 ? -0.936 -4.446 11.897 1.00 91.56 122 THR A CA 1
ATOM 931 C C . THR A 1 122 ? -0.866 -4.748 10.403 1.00 91.56 122 THR A C 1
ATOM 933 O O . THR A 1 122 ? -1.802 -5.275 9.811 1.00 91.56 122 THR A O 1
ATOM 936 N N . SER A 1 123 ? 0.316 -4.524 9.836 1.00 88.38 123 SER A N 1
ATOM 937 C CA . SER A 1 123 ? 0.711 -4.919 8.480 1.00 88.38 123 SER A CA 1
ATOM 938 C C . SER A 1 123 ? 0.736 -6.437 8.264 1.00 88.38 123 SER A C 1
ATOM 940 O O . SER A 1 123 ? 0.566 -6.938 7.156 1.00 88.38 123 SER A O 1
ATOM 942 N N . ARG A 1 124 ? 0.898 -7.223 9.337 1.00 85.69 124 ARG A N 1
ATOM 943 C CA . ARG A 1 124 ? 1.242 -8.657 9.264 1.00 85.69 124 ARG A CA 1
ATOM 944 C C . ARG A 1 124 ? 0.318 -9.517 8.407 1.00 85.69 124 ARG A C 1
ATOM 946 O O . ARG A 1 124 ? 0.735 -10.592 7.998 1.00 85.69 124 ARG A O 1
ATOM 953 N N . GLN A 1 125 ? -0.934 -9.114 8.220 1.00 85.94 125 GLN A N 1
ATOM 954 C CA . GLN A 1 125 ? -1.914 -9.928 7.507 1.00 85.94 125 GLN A CA 1
ATOM 955 C C . GLN A 1 125 ? -2.197 -9.440 6.088 1.00 85.94 125 GLN A C 1
ATOM 957 O O . GLN A 1 125 ? -2.649 -10.250 5.286 1.00 85.94 125 GLN A O 1
ATOM 962 N N . GLN A 1 126 ? -1.959 -8.158 5.789 1.00 93.06 126 GLN A N 1
ATOM 963 C CA . GLN A 1 126 ? -2.419 -7.523 4.546 1.00 93.06 126 GLN A CA 1
ATOM 964 C C . GLN A 1 126 ? -1.297 -6.873 3.728 1.00 93.06 126 GLN A C 1
ATOM 966 O O . GLN A 1 126 ? -1.563 -6.405 2.623 1.00 93.06 126 GLN A O 1
ATOM 971 N N . SER A 1 127 ? -0.051 -6.868 4.213 1.00 95.38 127 SER A N 1
ATOM 972 C CA . SER A 1 127 ? 1.081 -6.353 3.440 1.00 95.38 127 SER A CA 1
ATOM 973 C C . SER A 1 127 ? 1.531 -7.350 2.382 1.00 95.38 127 SER A C 1
ATOM 975 O O . SER A 1 127 ? 1.967 -8.465 2.683 1.00 95.38 127 SER A O 1
ATOM 977 N N . ALA A 1 128 ? 1.459 -6.930 1.126 1.00 96.88 128 ALA A N 1
ATOM 978 C CA . ALA A 1 128 ? 2.071 -7.599 -0.007 1.00 96.88 128 ALA A CA 1
ATOM 979 C C . ALA A 1 128 ? 3.574 -7.306 -0.027 1.00 96.88 128 ALA A C 1
ATOM 981 O O . ALA A 1 128 ? 3.975 -6.147 -0.059 1.00 96.88 128 ALA A O 1
ATOM 982 N N . HIS A 1 129 ? 4.403 -8.349 -0.022 1.00 95.69 129 HIS A N 1
ATOM 983 C CA . HIS A 1 129 ? 5.856 -8.244 -0.142 1.00 95.69 129 HIS A CA 1
ATOM 984 C C . HIS A 1 129 ? 6.293 -8.831 -1.484 1.00 95.69 129 HIS A C 1
ATOM 986 O O . HIS A 1 129 ? 6.097 -10.025 -1.740 1.00 95.69 129 HIS A O 1
ATOM 992 N N . PHE A 1 130 ? 6.918 -8.008 -2.317 1.00 94.56 130 PHE A N 1
ATOM 993 C CA . PHE A 1 130 ? 7.465 -8.405 -3.609 1.00 94.56 130 PHE A CA 1
ATOM 994 C C . PHE A 1 130 ? 8.944 -8.736 -3.443 1.00 94.56 130 PHE A C 1
ATOM 996 O O . PHE A 1 130 ? 9.713 -7.946 -2.898 1.00 94.56 130 PHE A O 1
ATOM 1003 N N . SER A 1 131 ? 9.347 -9.934 -3.864 1.00 91.31 131 SER A N 1
ATOM 1004 C CA 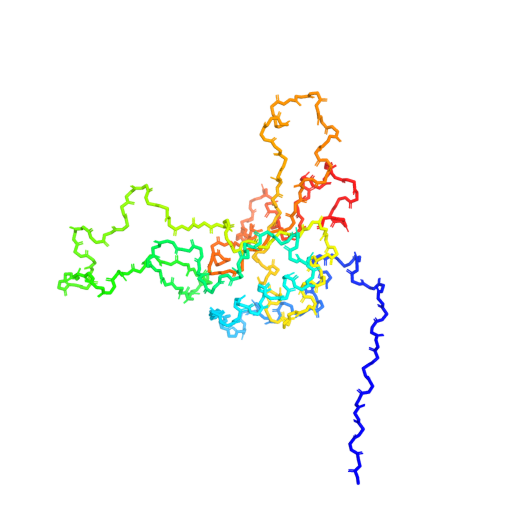. SER A 1 131 ? 10.734 -10.386 -3.696 1.00 91.31 131 SER A CA 1
ATOM 1005 C C . SER A 1 131 ? 11.648 -9.858 -4.802 1.00 91.31 131 SER A C 1
ATOM 1007 O O . SER A 1 131 ? 12.868 -9.903 -4.658 1.00 91.31 131 SER A O 1
ATOM 1009 N N . THR A 1 132 ? 11.067 -9.374 -5.901 1.00 89.94 132 THR A N 1
ATOM 1010 C CA . THR A 1 132 ? 11.773 -8.708 -6.995 1.00 89.94 132 THR A CA 1
ATOM 1011 C C . THR A 1 132 ? 10.957 -7.523 -7.506 1.00 89.94 132 THR A C 1
ATOM 1013 O O . THR A 1 132 ? 9.722 -7.549 -7.468 1.00 89.94 132 THR A O 1
ATOM 1016 N N . GLY A 1 133 ? 11.636 -6.529 -8.080 1.00 88.12 133 GLY A N 1
ATOM 1017 C CA . GLY A 1 133 ? 10.958 -5.428 -8.762 1.00 88.12 133 GLY A CA 1
ATOM 1018 C C . GLY A 1 133 ? 10.081 -5.894 -9.929 1.00 88.12 133 GLY A C 1
ATOM 1019 O O . GLY A 1 133 ? 9.035 -5.310 -10.187 1.00 88.12 133 GLY A O 1
ATOM 1020 N N . GLU A 1 134 ? 10.435 -6.991 -10.608 1.00 91.19 134 GLU A N 1
ATOM 1021 C CA . GLU A 1 134 ? 9.612 -7.555 -11.688 1.00 91.19 134 GLU A CA 1
ATOM 1022 C C . GLU A 1 134 ? 8.223 -7.993 -11.194 1.00 91.19 134 GLU A C 1
ATOM 1024 O O . GLU A 1 134 ? 7.224 -7.720 -11.858 1.00 91.19 134 GLU A O 1
ATOM 1029 N N . GLU A 1 135 ? 8.136 -8.635 -10.024 1.00 93.94 135 GLU A N 1
ATOM 1030 C CA . GLU A 1 135 ? 6.849 -9.028 -9.436 1.00 93.94 135 GLU A CA 1
ATOM 1031 C C . GLU A 1 135 ? 5.985 -7.802 -9.123 1.00 93.94 135 GLU A C 1
ATOM 1033 O O . GLU A 1 135 ? 4.790 -7.802 -9.420 1.00 93.94 135 GLU A O 1
ATOM 1038 N N . TYR A 1 136 ? 6.596 -6.744 -8.585 1.00 95.56 136 TYR A N 1
ATOM 1039 C CA . TYR A 1 136 ? 5.906 -5.490 -8.289 1.00 95.56 136 TYR A CA 1
ATOM 1040 C C . TYR A 1 136 ? 5.406 -4.787 -9.558 1.00 95.56 136 TYR A C 1
ATOM 1042 O O . TYR A 1 136 ? 4.245 -4.391 -9.644 1.00 95.56 136 TYR A O 1
ATOM 1050 N N . ARG A 1 137 ? 6.239 -4.705 -10.600 1.00 93.75 137 ARG A N 1
ATOM 1051 C CA . ARG A 1 137 ? 5.856 -4.103 -11.887 1.00 93.75 137 ARG A CA 1
ATOM 1052 C C . ARG A 1 137 ? 4.733 -4.881 -12.562 1.00 93.75 137 ARG A C 1
ATOM 1054 O O . ARG A 1 137 ? 3.767 -4.291 -13.040 1.00 93.75 137 ARG A O 1
ATOM 1061 N N . ARG A 1 138 ? 4.799 -6.216 -12.537 1.00 94.44 138 ARG A N 1
ATOM 1062 C CA . ARG A 1 138 ? 3.698 -7.068 -13.012 1.00 94.44 138 ARG A CA 1
ATOM 1063 C C . ARG A 1 138 ? 2.412 -6.826 -12.226 1.00 94.44 138 ARG A C 1
ATOM 1065 O O . ARG A 1 138 ? 1.345 -6.867 -12.828 1.00 94.44 138 ARG A O 1
ATOM 1072 N N . PHE A 1 139 ? 2.505 -6.570 -10.922 1.00 97.12 139 PHE A N 1
ATOM 1073 C CA . PHE A 1 139 ? 1.350 -6.260 -10.080 1.00 97.12 139 PHE A CA 1
ATOM 1074 C C . PHE A 1 139 ? 0.683 -4.954 -10.487 1.00 97.12 139 PHE A C 1
ATOM 1076 O O . PHE A 1 139 ? -0.517 -4.965 -10.751 1.00 97.12 139 PHE A O 1
ATOM 1083 N N . LEU A 1 140 ? 1.461 -3.883 -10.647 1.00 96.75 140 LEU A N 1
ATOM 1084 C CA . LEU A 1 140 ? 0.951 -2.590 -11.104 1.00 96.75 140 LEU A CA 1
ATOM 1085 C C . LEU A 1 140 ? 0.277 -2.680 -12.481 1.00 96.75 140 LEU A C 1
ATOM 1087 O O . LEU A 1 140 ? -0.820 -2.168 -12.654 1.00 96.75 140 LEU A O 1
ATOM 1091 N N . HIS A 1 141 ? 0.864 -3.409 -13.434 1.00 95.56 141 HIS A N 1
ATOM 1092 C CA . HIS A 1 141 ? 0.256 -3.616 -14.758 1.00 95.56 141 HIS A CA 1
ATOM 1093 C C . HIS A 1 141 ? -0.947 -4.575 -14.771 1.00 95.56 141 HIS A C 1
ATOM 1095 O O . HIS A 1 141 ? -1.587 -4.738 -15.809 1.00 95.56 141 HIS A O 1
ATOM 1101 N N . SER A 1 142 ? -1.244 -5.242 -13.654 1.00 97.25 142 SER A N 1
ATOM 1102 C CA . SER A 1 142 ? -2.361 -6.189 -13.538 1.00 97.25 142 SER A CA 1
ATOM 1103 C C . SER A 1 142 ? -3.571 -5.606 -12.800 1.00 97.25 142 SER A C 1
ATOM 1105 O O . SER A 1 142 ? -4.548 -6.322 -12.575 1.00 97.25 142 SER A O 1
ATOM 1107 N N . ILE A 1 143 ? -3.519 -4.330 -12.413 1.00 98.12 143 ILE A N 1
ATOM 1108 C CA . ILE A 1 143 ? -4.610 -3.590 -11.769 1.00 98.12 143 ILE A CA 1
ATOM 1109 C C . ILE A 1 143 ? -4.964 -2.349 -12.609 1.00 98.12 143 ILE A C 1
ATOM 1111 O O . ILE A 1 143 ? -4.158 -1.942 -13.441 1.00 98.12 143 ILE A O 1
ATOM 1115 N N . PRO A 1 144 ? -6.165 -1.761 -12.446 1.00 98.06 144 PRO A N 1
ATOM 1116 C CA . PRO A 1 144 ? -6.532 -0.523 -13.135 1.00 98.06 144 PRO A CA 1
ATOM 1117 C C . PRO A 1 144 ? -5.520 0.606 -12.900 1.00 98.06 144 PRO A C 1
ATOM 1119 O O . PRO A 1 144 ? -5.051 0.772 -11.775 1.00 98.06 144 PRO A O 1
ATOM 1122 N N . ASP A 1 145 ? -5.218 1.390 -13.939 1.00 97.62 145 ASP A N 1
ATOM 1123 C CA . ASP A 1 145 ? -4.181 2.436 -13.914 1.00 97.62 145 ASP A CA 1
ATOM 1124 C C . ASP A 1 145 ? -4.375 3.449 -12.776 1.00 97.62 145 ASP A C 1
ATOM 1126 O O . ASP A 1 145 ? -3.417 3.851 -12.118 1.00 97.62 145 ASP A O 1
ATOM 1130 N N . ASP A 1 146 ? -5.622 3.831 -12.486 1.00 96.94 146 ASP A N 1
ATOM 1131 C CA . ASP A 1 146 ? -5.931 4.735 -11.382 1.00 96.94 146 ASP A CA 1
ATOM 1132 C C . ASP A 1 146 ? -5.532 4.120 -10.036 1.00 96.94 146 ASP A C 1
ATOM 1134 O O . ASP A 1 146 ? -4.930 4.799 -9.205 1.00 96.94 146 ASP A O 1
ATOM 1138 N N . ILE A 1 147 ? -5.815 2.838 -9.820 1.00 97.94 147 ILE A N 1
ATOM 1139 C CA . ILE A 1 147 ? -5.414 2.108 -8.613 1.00 97.94 147 ILE A CA 1
ATOM 1140 C C . ILE A 1 147 ? -3.894 1.882 -8.598 1.00 97.94 147 ILE A C 1
ATOM 1142 O O . ILE A 1 147 ? -3.283 1.981 -7.538 1.00 97.94 147 ILE A O 1
ATOM 1146 N N . ALA A 1 148 ? -3.258 1.640 -9.747 1.00 97.06 148 ALA A N 1
ATOM 1147 C CA . ALA A 1 148 ? -1.803 1.526 -9.844 1.00 97.06 148 ALA A CA 1
ATOM 1148 C C . ALA A 1 148 ? -1.098 2.812 -9.387 1.00 97.06 148 ALA A C 1
ATOM 1150 O O . ALA A 1 148 ? -0.134 2.743 -8.628 1.00 97.06 148 ALA A O 1
ATOM 1151 N N . CYS A 1 149 ? -1.613 3.983 -9.770 1.00 95.75 149 CYS A N 1
ATOM 1152 C CA . CYS A 1 149 ? -1.107 5.276 -9.305 1.00 95.75 149 CYS A CA 1
ATOM 1153 C C . CYS A 1 149 ? -1.250 5.469 -7.790 1.00 95.75 149 CYS A C 1
ATOM 1155 O O . CYS A 1 149 ? -0.354 6.004 -7.140 1.00 95.75 149 CYS A O 1
ATOM 1157 N N . ASP A 1 150 ? -2.356 5.000 -7.217 1.00 95.31 150 ASP A N 1
ATOM 1158 C CA . ASP A 1 150 ? -2.551 4.974 -5.769 1.00 95.31 150 ASP A CA 1
ATOM 1159 C C . ASP A 1 150 ? -1.538 4.039 -5.076 1.00 95.31 150 ASP A C 1
ATOM 1161 O O . ASP A 1 150 ? -0.879 4.443 -4.123 1.00 95.31 150 ASP A O 1
ATOM 1165 N N . VAL A 1 151 ? -1.347 2.819 -5.589 1.00 95.81 151 VAL A N 1
ATOM 1166 C CA . VAL A 1 151 ? -0.358 1.861 -5.066 1.00 95.81 151 VAL A CA 1
ATOM 1167 C C . VAL A 1 151 ? 1.056 2.422 -5.143 1.00 95.81 151 VAL A C 1
ATOM 1169 O O . VAL A 1 151 ? 1.813 2.259 -4.190 1.00 95.81 151 VAL A O 1
ATOM 1172 N N . LEU A 1 152 ? 1.414 3.086 -6.246 1.00 93.62 152 LEU A N 1
ATOM 1173 C CA . LEU A 1 152 ? 2.700 3.765 -6.376 1.00 93.62 152 LEU A CA 1
ATOM 1174 C C . LEU A 1 152 ? 2.902 4.755 -5.222 1.00 93.62 152 LEU A C 1
ATOM 1176 O O . LEU A 1 152 ? 3.962 4.759 -4.618 1.00 93.62 152 LEU A O 1
ATOM 1180 N N . GLN A 1 153 ? 1.886 5.523 -4.835 1.00 90.38 153 GLN A N 1
ATOM 1181 C CA . GLN A 1 153 ? 2.005 6.443 -3.701 1.00 90.38 153 GLN A CA 1
ATOM 1182 C C . GLN A 1 153 ? 2.181 5.730 -2.345 1.00 90.38 153 GLN A C 1
ATOM 1184 O O . GLN A 1 153 ? 2.836 6.264 -1.453 1.00 90.38 153 GLN A O 1
ATOM 1189 N N . TRP A 1 154 ? 1.593 4.546 -2.166 1.00 92.94 154 TRP A N 1
ATOM 1190 C CA . TRP A 1 154 ? 1.603 3.833 -0.880 1.00 92.94 154 TRP A CA 1
ATOM 1191 C C . TRP A 1 154 ? 2.712 2.797 -0.735 1.00 92.94 154 TRP A C 1
ATOM 1193 O O . TRP A 1 154 ? 2.865 2.209 0.338 1.00 92.94 154 TRP A O 1
ATOM 1203 N N . ALA A 1 155 ? 3.431 2.492 -1.809 1.00 93.12 155 ALA A N 1
ATOM 1204 C CA . ALA A 1 155 ? 4.498 1.512 -1.772 1.00 93.12 155 ALA A CA 1
ATOM 1205 C C . ALA A 1 155 ? 5.701 2.048 -0.994 1.00 93.12 155 ALA A C 1
ATOM 1207 O O . ALA A 1 155 ? 6.019 3.234 -1.030 1.00 93.12 155 ALA A O 1
ATOM 1208 N N . TYR A 1 156 ? 6.392 1.147 -0.306 1.00 88.69 156 TYR A N 1
ATOM 1209 C CA . TYR A 1 156 ? 7.588 1.456 0.468 1.00 88.69 156 TYR A CA 1
ATOM 1210 C C . TYR A 1 156 ? 8.590 0.311 0.374 1.00 88.69 156 TYR A C 1
ATOM 1212 O O . TYR A 1 156 ? 8.213 -0.837 0.135 1.00 88.69 156 TYR A O 1
ATOM 1220 N N . VAL A 1 157 ? 9.876 0.590 0.576 1.00 86.50 157 VAL A N 1
ATOM 1221 C CA . VAL A 1 157 ? 10.896 -0.460 0.660 1.00 86.50 157 VAL A CA 1
ATOM 1222 C C . VAL A 1 157 ? 11.185 -0.782 2.117 1.00 86.50 157 VAL A C 1
ATOM 1224 O O . VAL A 1 157 ? 11.541 0.085 2.910 1.00 86.50 157 VAL A O 1
ATOM 1227 N N . GLN A 1 158 ? 11.082 -2.061 2.469 1.00 84.75 158 GLN A N 1
ATOM 1228 C CA . GLN A 1 158 ? 11.434 -2.559 3.794 1.00 84.75 158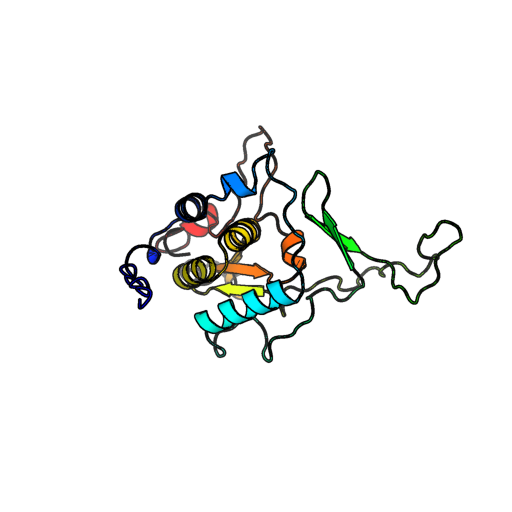 GLN A CA 1
ATOM 1229 C C . GLN A 1 158 ? 12.611 -3.527 3.682 1.00 84.75 158 GLN A C 1
ATOM 1231 O O . GLN A 1 158 ? 12.583 -4.486 2.907 1.00 84.75 158 GLN A O 1
ATOM 1236 N N . SER A 1 159 ? 13.644 -3.307 4.498 1.00 82.44 159 SER A N 1
ATOM 1237 C CA . SER A 1 159 ? 14.712 -4.288 4.692 1.00 82.44 159 SER A CA 1
ATOM 1238 C C . SER A 1 159 ? 14.303 -5.304 5.754 1.00 82.44 159 SER A C 1
ATOM 1240 O O . SER A 1 159 ? 14.006 -4.939 6.893 1.00 82.44 159 SER A O 1
ATOM 1242 N N . PHE A 1 160 ? 14.319 -6.582 5.379 1.00 77.69 160 PHE A N 1
ATOM 1243 C CA . PHE A 1 160 ? 14.058 -7.726 6.256 1.00 77.69 160 PHE A CA 1
ATOM 1244 C C . PHE A 1 160 ? 15.350 -8.433 6.689 1.00 77.69 160 PHE A C 1
ATOM 1246 O O . PHE A 1 160 ? 15.333 -9.616 7.024 1.00 77.69 160 PHE A O 1
ATOM 1253 N N . ALA A 1 161 ? 16.495 -7.746 6.643 1.00 72.44 161 ALA A N 1
ATOM 1254 C CA . ALA A 1 161 ? 17.730 -8.308 7.175 1.00 72.44 161 ALA A CA 1
ATOM 1255 C C . ALA A 1 161 ? 17.568 -8.540 8.689 1.00 72.44 161 ALA A C 1
ATOM 1257 O O . ALA A 1 161 ? 17.191 -7.617 9.410 1.00 72.44 161 ALA A O 1
ATOM 1258 N N . ASP A 1 162 ? 17.852 -9.761 9.151 1.00 61.22 162 ASP A N 1
ATOM 1259 C CA . ASP A 1 162 ? 17.704 -10.167 10.555 1.00 61.22 162 ASP A CA 1
ATOM 1260 C C . ASP A 1 162 ? 18.402 -9.186 11.517 1.00 61.22 162 ASP A C 1
ATOM 1262 O O . ASP A 1 162 ? 19.487 -8.669 11.226 1.00 61.22 162 ASP A O 1
ATOM 1266 N N . GLU A 1 163 ? 17.835 -8.961 12.705 1.00 54.53 163 GLU A N 1
ATOM 1267 C CA . GLU A 1 163 ? 18.452 -8.101 13.732 1.00 54.53 163 GLU A CA 1
ATOM 1268 C C . GLU A 1 163 ? 19.854 -8.591 14.140 1.00 54.53 163 GLU A C 1
ATOM 1270 O O . GLU A 1 163 ? 20.747 -7.787 14.425 1.00 54.53 163 GLU A O 1
ATOM 1275 N N . GLU A 1 164 ? 20.090 -9.906 14.078 1.00 50.81 164 GLU A N 1
ATOM 1276 C CA . GLU A 1 164 ? 21.405 -10.520 14.292 1.00 50.81 164 GLU A CA 1
ATOM 1277 C C . GLU A 1 164 ? 22.452 -10.024 13.269 1.00 50.81 164 GLU A C 1
ATOM 1279 O O . GLU A 1 164 ? 23.631 -9.868 13.598 1.00 50.81 164 GLU A O 1
ATOM 1284 N N . TYR A 1 165 ? 22.029 -9.676 12.046 1.00 56.44 165 TYR A N 1
ATOM 1285 C CA . TYR A 1 165 ? 22.891 -9.113 11.000 1.00 56.44 165 TYR A CA 1
ATOM 1286 C C . TYR A 1 165 ? 23.154 -7.620 11.188 1.00 56.44 165 TYR A C 1
ATOM 1288 O O . TYR A 1 165 ? 24.249 -7.156 10.858 1.00 56.44 165 TYR A O 1
ATOM 1296 N N . ARG A 1 166 ? 22.194 -6.860 11.736 1.00 54.28 166 ARG A N 1
ATOM 1297 C CA . ARG A 1 166 ? 22.398 -5.434 12.054 1.00 54.28 166 ARG A CA 1
ATOM 1298 C C . ARG A 1 166 ? 23.541 -5.232 13.051 1.00 54.28 166 ARG A C 1
ATOM 1300 O O . ARG A 1 166 ? 24.303 -4.280 12.904 1.00 54.28 166 ARG A O 1
ATOM 1307 N N . ASN A 1 167 ? 23.707 -6.160 13.993 1.00 59.66 167 ASN A N 1
ATOM 1308 C CA . ASN A 1 167 ? 24.702 -6.067 15.064 1.00 59.66 167 ASN A CA 1
ATOM 1309 C C . ASN A 1 167 ? 26.030 -6.789 14.770 1.00 59.66 167 ASN A C 1
ATOM 1311 O O . ASN A 1 167 ? 26.954 -6.706 15.580 1.00 59.66 167 ASN A O 1
ATOM 1315 N N . ASN A 1 168 ? 26.167 -7.481 13.630 1.00 58.69 168 ASN A N 1
ATOM 1316 C CA . ASN A 1 168 ? 27.393 -8.202 13.283 1.00 58.69 168 ASN A CA 1
ATOM 1317 C C . ASN A 1 168 ? 28.202 -7.482 12.181 1.00 58.69 168 ASN A C 1
ATOM 1319 O O . ASN A 1 168 ? 27.992 -7.722 10.986 1.00 58.69 168 ASN A O 1
ATOM 1323 N N . PRO A 1 169 ? 29.202 -6.651 12.540 1.00 58.75 169 PRO A N 1
ATOM 1324 C CA . PRO A 1 169 ? 29.987 -5.866 11.583 1.00 58.75 169 PRO A CA 1
ATOM 1325 C C . PRO A 1 169 ? 30.833 -6.710 10.615 1.00 58.75 169 PRO A C 1
ATOM 1327 O O . PRO A 1 169 ? 31.387 -6.164 9.661 1.00 58.75 169 PRO A O 1
ATOM 1330 N N . LYS A 1 170 ? 30.939 -8.032 10.822 1.00 60.72 170 LYS A N 1
ATOM 1331 C CA . LYS A 1 170 ? 31.648 -8.951 9.917 1.00 60.72 170 LYS A CA 1
ATOM 1332 C C . LYS A 1 170 ? 30.787 -9.440 8.747 1.00 60.72 170 LYS A C 1
ATOM 1334 O O . LYS A 1 170 ? 31.312 -10.105 7.858 1.00 60.72 170 LYS A O 1
ATOM 1339 N N . VAL A 1 171 ? 29.494 -9.105 8.714 1.00 57.19 171 VAL A N 1
ATOM 1340 C CA . VAL A 1 171 ? 28.527 -9.624 7.729 1.00 57.19 171 VAL A CA 1
ATOM 1341 C C . VAL A 1 171 ? 28.034 -8.531 6.765 1.00 57.19 171 VAL A C 1
ATOM 1343 O O . VAL A 1 171 ? 26.930 -8.591 6.232 1.00 57.19 171 VAL A O 1
ATOM 1346 N N . LYS A 1 172 ? 28.875 -7.527 6.479 1.00 53.56 172 LYS A N 1
ATOM 1347 C CA . LYS A 1 172 ? 28.536 -6.406 5.578 1.00 53.56 172 LYS A CA 1
ATOM 1348 C C . LYS A 1 172 ? 28.123 -6.838 4.162 1.00 53.56 172 LYS A C 1
ATOM 1350 O O . LYS A 1 172 ? 27.315 -6.171 3.537 1.00 53.56 172 LYS A O 1
ATOM 1355 N N . ASN A 1 173 ? 28.598 -7.990 3.682 1.00 52.22 173 ASN A N 1
ATOM 1356 C CA . ASN A 1 173 ? 28.353 -8.434 2.304 1.00 52.22 173 ASN A CA 1
ATOM 1357 C C . ASN A 1 173 ? 27.079 -9.283 2.103 1.00 52.22 173 ASN A C 1
ATOM 1359 O O . ASN A 1 173 ? 26.809 -9.670 0.969 1.00 52.22 173 ASN A O 1
ATOM 1363 N N . LYS A 1 174 ? 26.293 -9.588 3.154 1.00 50.25 174 LYS A N 1
ATOM 1364 C CA . LYS A 1 174 ? 25.048 -10.389 3.032 1.00 50.25 174 LYS A CA 1
ATOM 1365 C C . LYS A 1 174 ? 23.746 -9.590 3.176 1.00 50.25 174 LYS A C 1
ATOM 1367 O O . LYS A 1 174 ? 22.682 -10.193 3.175 1.00 50.25 174 LYS A O 1
ATOM 1372 N N . ARG A 1 175 ? 23.800 -8.253 3.242 1.00 53.53 175 ARG A N 1
ATOM 1373 C CA . ARG A 1 175 ? 22.587 -7.419 3.113 1.00 53.53 175 ARG A CA 1
ATOM 1374 C C . ARG A 1 175 ? 21.938 -7.532 1.728 1.00 53.53 175 ARG A C 1
ATOM 1376 O O . ARG A 1 175 ? 20.745 -7.282 1.602 1.00 53.53 175 ARG A O 1
ATOM 1383 N N . LYS A 1 176 ? 22.700 -7.974 0.717 1.00 56.78 176 LYS A N 1
ATOM 1384 C CA . LYS A 1 176 ? 22.230 -8.229 -0.650 1.00 56.78 176 LYS A CA 1
ATOM 1385 C C . LYS A 1 176 ? 21.008 -9.162 -0.658 1.00 56.78 176 LYS A C 1
ATOM 1387 O O . LYS A 1 176 ? 21.140 -10.353 -0.391 1.00 56.78 176 LYS A O 1
ATOM 1392 N N . GLY A 1 177 ? 19.844 -8.614 -1.011 1.00 61.34 177 GLY A N 1
ATOM 1393 C CA . GLY A 1 177 ? 18.612 -9.365 -1.289 1.00 61.34 177 GLY A CA 1
ATOM 1394 C C . GLY A 1 177 ? 17.569 -9.409 -0.167 1.00 61.34 177 GLY A C 1
ATOM 1395 O O . GLY A 1 177 ? 16.602 -10.155 -0.287 1.00 61.34 177 GLY A O 1
ATOM 1396 N N . ALA A 1 178 ? 17.743 -8.648 0.919 1.00 72.81 178 ALA A N 1
ATOM 1397 C CA . ALA A 1 178 ? 16.757 -8.590 2.005 1.00 72.81 178 ALA A CA 1
ATOM 1398 C C . ALA A 1 178 ? 15.755 -7.425 1.894 1.00 72.81 178 ALA A C 1
ATOM 1400 O O . ALA A 1 178 ? 14.771 -7.409 2.634 1.00 72.81 178 ALA A O 1
ATOM 1401 N N . ALA A 1 179 ? 16.002 -6.455 1.009 1.00 82.75 179 ALA A N 1
ATOM 1402 C CA . ALA A 1 179 ? 15.060 -5.379 0.719 1.00 82.75 179 ALA A CA 1
ATOM 1403 C C . ALA A 1 179 ? 13.927 -5.891 -0.174 1.00 82.75 179 ALA A C 1
ATOM 1405 O O . ALA A 1 179 ? 14.162 -6.690 -1.081 1.00 82.75 179 ALA A O 1
ATOM 1406 N N . ARG A 1 180 ? 12.703 -5.454 0.112 1.00 88.88 180 ARG A N 1
ATOM 1407 C CA . ARG A 1 180 ? 11.507 -5.801 -0.657 1.00 88.88 180 ARG A CA 1
ATOM 1408 C C . ARG A 1 180 ? 10.621 -4.581 -0.800 1.00 88.88 180 ARG A C 1
ATOM 1410 O O . ARG A 1 180 ? 10.457 -3.836 0.169 1.00 88.88 180 ARG A O 1
ATOM 1417 N N . VAL A 1 181 ? 9.995 -4.440 -1.963 1.00 91.75 181 VAL A N 1
ATOM 1418 C CA . VAL A 1 181 ? 8.868 -3.520 -2.118 1.00 91.75 181 VAL A CA 1
ATOM 1419 C C . VAL A 1 181 ? 7.686 -4.095 -1.348 1.00 91.75 181 VAL A C 1
ATOM 1421 O O . VAL A 1 181 ? 7.363 -5.281 -1.470 1.00 91.75 181 VAL A O 1
ATOM 1424 N N . CYS A 1 182 ? 7.078 -3.261 -0.521 1.00 94.38 182 CYS A N 1
ATOM 1425 C CA . CYS A 1 182 ? 5.956 -3.590 0.333 1.00 94.38 182 CYS A CA 1
ATOM 1426 C C . CYS A 1 182 ? 4.795 -2.650 0.024 1.00 94.38 182 CYS A C 1
ATOM 1428 O O . CYS A 1 182 ? 4.995 -1.461 -0.220 1.00 94.38 182 CYS A O 1
ATOM 1430 N N . VAL A 1 183 ? 3.582 -3.195 0.027 1.00 95.88 183 VAL A N 1
ATOM 1431 C CA . VAL A 1 183 ? 2.345 -2.427 -0.116 1.00 95.88 183 VAL A CA 1
ATOM 1432 C C . VAL A 1 183 ? 1.332 -3.006 0.855 1.00 95.88 183 VAL A C 1
ATOM 1434 O O . VAL A 1 183 ? 1.011 -4.192 0.778 1.00 95.88 183 VAL A O 1
ATOM 1437 N N . ASP A 1 184 ? 0.809 -2.187 1.758 1.00 95.88 184 ASP A N 1
ATOM 1438 C CA . ASP A 1 184 ? -0.351 -2.573 2.555 1.00 95.88 184 ASP A CA 1
ATOM 1439 C C . ASP A 1 184 ? -1.566 -2.622 1.630 1.00 95.88 184 ASP A C 1
ATOM 1441 O O . ASP A 1 184 ? -1.850 -1.642 0.950 1.00 95.88 184 ASP A O 1
ATOM 1445 N N . LEU A 1 185 ? -2.250 -3.763 1.527 1.00 96.94 185 LEU A N 1
ATOM 1446 C CA . LEU A 1 185 ? -3.430 -3.924 0.668 1.00 96.94 185 LEU A CA 1
ATOM 1447 C C . LEU A 1 185 ? -4.718 -3.859 1.497 1.00 96.94 185 LEU A C 1
ATOM 1449 O O . LEU A 1 185 ? -5.576 -4.740 1.407 1.00 96.94 185 LEU A O 1
ATOM 1453 N N . ASP A 1 186 ? -4.828 -2.841 2.342 1.00 96.69 186 ASP A N 1
ATOM 1454 C CA . ASP A 1 186 ? -5.973 -2.513 3.192 1.00 96.69 186 ASP A CA 1
ATOM 1455 C C . ASP A 1 186 ? -6.016 -1.001 3.463 1.00 96.69 186 ASP A C 1
ATOM 1457 O O . ASP A 1 186 ? -5.248 -0.235 2.902 1.00 96.69 186 ASP A O 1
ATOM 1461 N N . GLU A 1 187 ? -6.892 -0.529 4.344 1.00 96.25 187 GLU A N 1
ATOM 1462 C CA . GLU A 1 187 ? -6.970 0.901 4.661 1.00 96.25 187 GLU A CA 1
ATOM 1463 C C . GLU A 1 187 ? -5.700 1.451 5.336 1.00 96.25 187 GLU A C 1
ATOM 1465 O O . GLU A 1 187 ? -5.530 2.669 5.428 1.00 96.25 187 GLU A O 1
ATOM 1470 N N . GLY A 1 188 ? -4.781 0.581 5.769 1.00 93.94 188 GLY A N 1
ATOM 1471 C CA . GLY A 1 188 ? -3.474 0.958 6.285 1.00 93.94 188 GLY A CA 1
ATOM 1472 C C . GLY A 1 188 ? -2.617 1.695 5.260 1.00 93.94 188 GLY A C 1
ATOM 1473 O O . GLY A 1 188 ? -1.831 2.556 5.658 1.00 93.94 188 GLY A O 1
ATOM 1474 N N . SER A 1 189 ? -2.843 1.485 3.954 1.00 94.44 189 SER A N 1
ATOM 1475 C CA . SER A 1 189 ? -2.129 2.223 2.902 1.00 94.44 189 SER A CA 1
ATOM 1476 C C . SER A 1 189 ? -2.336 3.733 3.005 1.00 94.44 189 SER A C 1
ATOM 1478 O O . SER A 1 189 ? -1.449 4.490 2.635 1.00 94.44 189 SER A O 1
ATOM 1480 N N . PHE A 1 190 ? -3.471 4.200 3.541 1.00 92.62 190 PHE A N 1
ATOM 1481 C CA . PHE A 1 190 ? -3.736 5.636 3.702 1.00 92.62 190 PHE A CA 1
ATOM 1482 C C . PHE A 1 190 ? -2.916 6.290 4.818 1.00 92.62 190 PHE A C 1
ATOM 1484 O O . PHE A 1 190 ? -2.888 7.513 4.920 1.00 92.62 190 PHE A O 1
ATOM 1491 N N . MET A 1 191 ? -2.261 5.498 5.669 1.00 86.50 191 MET A N 1
ATOM 1492 C CA . MET A 1 191 ? -1.281 6.002 6.633 1.00 86.50 191 MET A CA 1
ATOM 1493 C C . MET A 1 191 ? 0.125 6.065 6.036 1.00 86.50 191 MET A C 1
ATOM 1495 O O . MET A 1 191 ? 1.033 6.592 6.678 1.00 86.50 191 MET A O 1
ATOM 1499 N N . ASN A 1 192 ? 0.307 5.534 4.826 1.00 80.88 192 ASN A N 1
ATOM 1500 C CA . ASN A 1 192 ? 1.569 5.564 4.127 1.00 80.88 192 ASN A CA 1
ATOM 1501 C C . ASN A 1 192 ? 1.549 6.643 3.045 1.00 80.88 192 ASN A C 1
ATOM 1503 O O . ASN A 1 192 ? 0.699 6.649 2.157 1.00 80.88 192 ASN A O 1
ATOM 1507 N N . SER A 1 193 ? 2.507 7.559 3.111 1.00 65.94 193 SER A N 1
ATOM 1508 C CA . SER A 1 193 ? 2.741 8.540 2.053 1.00 65.94 193 SER A CA 1
ATOM 1509 C C . SER A 1 193 ? 3.912 8.151 1.149 1.00 65.94 193 SER A C 1
ATOM 1511 O O . SER A 1 193 ? 4.354 8.977 0.358 1.00 65.94 193 SER A O 1
ATOM 1513 N N . GLY A 1 194 ? 4.489 6.953 1.312 1.00 56.81 194 GLY A N 1
ATOM 1514 C CA . GLY A 1 194 ? 5.720 6.570 0.618 1.00 56.81 194 GLY A CA 1
ATOM 1515 C C . GLY A 1 194 ? 6.902 7.483 0.967 1.00 56.81 194 GLY A C 1
ATOM 1516 O O . GLY A 1 194 ? 7.885 7.510 0.238 1.00 56.81 194 GLY A O 1
ATOM 1517 N N . GLY A 1 195 ? 6.811 8.266 2.051 1.00 50.38 195 GLY A N 1
ATOM 1518 C CA . GLY A 1 195 ? 7.794 9.299 2.381 1.00 50.38 195 GLY A CA 1
ATOM 1519 C C . GLY A 1 195 ? 7.627 10.606 1.600 1.00 50.38 195 GLY A C 1
ATOM 1520 O O . GLY A 1 195 ? 8.592 11.348 1.487 1.00 50.38 195 GLY A O 1
ATOM 1521 N N . TRP A 1 196 ? 6.439 10.921 1.063 1.00 44.88 196 TRP A N 1
ATOM 1522 C CA . TRP A 1 196 ? 6.141 12.270 0.558 1.00 44.88 196 TRP A CA 1
ATOM 1523 C C . TRP A 1 196 ? 6.253 13.278 1.711 1.00 44.88 196 TRP A C 1
ATOM 1525 O O . TRP A 1 196 ? 5.302 13.486 2.473 1.00 44.88 196 TRP A O 1
ATOM 1535 N N . SER A 1 197 ? 7.434 13.872 1.872 1.00 46.28 197 SER A N 1
ATOM 1536 C CA . SER A 1 197 ? 7.572 15.133 2.578 1.00 46.28 197 SER A CA 1
ATOM 1537 C C . SER A 1 197 ? 7.090 16.233 1.636 1.00 46.28 197 SER A C 1
ATOM 1539 O O . SER A 1 197 ? 7.415 16.280 0.450 1.00 46.28 197 SER A O 1
ATOM 1541 N N . ASP A 1 198 ? 6.201 17.064 2.167 1.00 45.25 198 ASP A N 1
ATOM 1542 C CA . ASP A 1 198 ? 5.719 18.274 1.515 1.00 45.25 198 ASP A CA 1
ATOM 1543 C C . ASP A 1 198 ? 6.917 19.150 1.116 1.00 45.25 198 ASP A C 1
ATOM 1545 O O . ASP A 1 198 ? 7.966 19.041 1.748 1.00 45.25 198 ASP A O 1
ATOM 1549 N N . TYR A 1 199 ? 6.742 20.014 0.111 1.00 43.41 199 TYR A N 1
ATOM 1550 C CA . TYR A 1 199 ? 7.699 20.977 -0.468 1.00 43.41 199 TYR A CA 1
ATOM 1551 C C . TYR A 1 199 ? 8.414 21.877 0.573 1.00 43.41 199 TYR A C 1
ATOM 1553 O O . TYR A 1 199 ? 8.270 23.103 0.609 1.00 43.41 199 TYR A O 1
ATOM 1561 N N . SER A 1 200 ? 9.217 21.274 1.437 1.00 43.94 200 SER A N 1
ATOM 1562 C CA . SER A 1 200 ? 10.104 21.909 2.385 1.00 43.94 200 SER A CA 1
ATOM 1563 C C . SER A 1 200 ? 11.341 22.295 1.601 1.00 43.94 200 SER A C 1
ATOM 1565 O O . SER A 1 200 ? 12.208 21.478 1.315 1.00 43.94 200 SER A O 1
ATOM 1567 N N . TYR A 1 201 ? 11.397 23.569 1.230 1.00 46.41 201 TYR A N 1
ATOM 1568 C CA . TYR A 1 201 ? 12.516 24.225 0.554 1.00 46.41 201 TYR A CA 1
ATOM 1569 C C . TYR A 1 201 ? 13.839 24.217 1.356 1.00 46.41 201 TYR A C 1
ATOM 1571 O O . TYR A 1 201 ? 14.773 24.923 0.977 1.00 46.41 201 TYR A O 1
ATOM 1579 N N . ASP A 1 202 ? 13.928 23.450 2.445 1.00 44.94 202 ASP A N 1
ATOM 1580 C CA . ASP A 1 202 ? 15.140 23.252 3.229 1.00 44.94 202 ASP A CA 1
ATOM 1581 C C . ASP A 1 202 ? 15.693 21.846 2.975 1.00 44.94 202 ASP A C 1
ATOM 1583 O O . ASP A 1 202 ? 15.173 20.836 3.440 1.00 44.94 202 ASP A O 1
ATOM 1587 N N . THR A 1 203 ? 16.744 21.860 2.162 1.00 45.59 203 THR A N 1
ATOM 1588 C CA . THR A 1 203 ? 17.791 20.867 1.926 1.00 45.59 203 THR A CA 1
ATOM 1589 C C . THR A 1 203 ? 17.896 19.757 2.974 1.00 45.59 203 THR A C 1
ATOM 1591 O O . THR A 1 203 ? 18.611 19.916 3.957 1.00 45.59 203 THR A O 1
ATOM 1594 N N . ASP A 1 204 ? 17.197 18.656 2.734 1.00 44.41 204 ASP A N 1
ATOM 1595 C CA . ASP A 1 204 ? 17.613 17.269 2.967 1.00 44.41 204 ASP A CA 1
ATOM 1596 C C . ASP A 1 204 ? 16.480 16.422 2.366 1.00 44.41 204 ASP A C 1
ATOM 1598 O O . ASP A 1 204 ? 15.479 16.119 3.010 1.00 44.41 204 ASP A O 1
ATOM 1602 N N . GLU A 1 205 ? 16.581 16.194 1.053 1.00 43.91 205 GLU A N 1
ATOM 1603 C CA . GLU A 1 205 ? 15.587 15.512 0.222 1.00 43.91 205 GLU A CA 1
ATOM 1604 C C . GLU A 1 205 ? 15.362 14.081 0.735 1.00 43.91 205 GLU A C 1
ATOM 1606 O O . GLU A 1 205 ? 16.042 13.144 0.321 1.00 43.91 205 GLU A O 1
ATOM 1611 N N . GLU A 1 206 ? 14.387 13.884 1.625 1.00 41.91 206 GLU A N 1
ATOM 1612 C CA . GLU A 1 206 ? 13.773 12.570 1.817 1.00 41.91 206 GLU A CA 1
ATOM 1613 C C . GLU A 1 206 ? 12.986 12.257 0.537 1.00 41.91 206 GLU A C 1
ATOM 1615 O O . GLU A 1 206 ? 11.786 12.514 0.425 1.00 41.91 206 GLU A O 1
ATOM 1620 N N . VAL A 1 207 ? 13.711 11.783 -0.481 1.00 49.25 207 VAL A N 1
ATOM 1621 C CA . VAL A 1 207 ? 13.142 11.261 -1.720 1.00 49.25 207 VAL A CA 1
ATOM 1622 C C . VAL A 1 207 ? 12.196 10.139 -1.322 1.00 49.25 207 VAL A C 1
ATOM 1624 O O . VAL A 1 207 ? 12.589 9.195 -0.633 1.00 49.25 207 VAL A O 1
ATOM 1627 N N . ALA A 1 208 ? 10.936 10.268 -1.730 1.00 49.94 208 ALA A N 1
ATOM 1628 C CA . ALA A 1 208 ? 9.912 9.280 -1.449 1.00 49.94 208 ALA A CA 1
ATOM 1629 C C . ALA A 1 208 ? 10.435 7.883 -1.822 1.00 49.94 208 ALA A C 1
ATOM 1631 O O . ALA A 1 208 ? 10.834 7.641 -2.963 1.00 49.94 208 ALA A O 1
ATOM 1632 N N . ASN A 1 209 ? 10.430 6.959 -0.862 1.00 52.06 209 ASN A N 1
ATOM 1633 C CA . ASN A 1 209 ? 10.902 5.585 -1.019 1.00 52.06 209 ASN A CA 1
ATOM 1634 C C . ASN A 1 209 ? 9.845 4.736 -1.747 1.00 52.06 209 ASN A C 1
ATOM 1636 O O . ASN A 1 209 ? 9.471 3.638 -1.326 1.00 52.06 209 ASN A O 1
ATOM 1640 N N . VAL A 1 210 ? 9.319 5.286 -2.841 1.00 55.50 210 VAL A N 1
ATOM 1641 C CA . VAL A 1 210 ? 8.346 4.649 -3.716 1.00 55.50 210 VAL A CA 1
ATOM 1642 C C . VAL A 1 210 ? 9.094 3.588 -4.504 1.00 55.50 210 VAL A C 1
ATOM 1644 O O . VAL A 1 210 ? 9.604 3.832 -5.589 1.00 55.50 210 VAL A O 1
ATOM 1647 N N . GLY A 1 211 ? 9.242 2.401 -3.925 1.00 55.75 211 GLY A N 1
ATOM 1648 C CA . GLY A 1 211 ? 9.867 1.255 -4.586 1.00 55.75 211 GLY A CA 1
ATOM 1649 C C . GLY A 1 211 ? 11.394 1.310 -4.734 1.00 55.75 211 GLY A C 1
ATOM 1650 O O . GLY A 1 211 ? 11.981 0.298 -5.108 1.00 55.75 211 GLY A O 1
ATOM 1651 N N . CYS A 1 212 ? 12.059 2.418 -4.398 1.00 60.34 212 CYS A N 1
ATOM 1652 C CA . CYS A 1 212 ? 13.502 2.425 -4.186 1.00 60.34 212 CYS A CA 1
ATOM 1653 C C . CYS A 1 212 ? 13.956 3.485 -3.178 1.00 60.34 212 CYS A C 1
ATOM 1655 O O . CYS A 1 212 ? 13.661 4.664 -3.327 1.00 60.34 212 CYS A O 1
ATOM 1657 N N . ASP A 1 213 ? 14.753 3.046 -2.209 1.00 65.50 213 ASP A N 1
ATOM 1658 C CA . ASP A 1 213 ? 15.531 3.889 -1.309 1.00 65.50 213 ASP A CA 1
ATOM 1659 C C . ASP A 1 213 ? 16.913 4.055 -1.936 1.00 65.50 213 ASP A C 1
ATOM 1661 O O . ASP A 1 213 ? 17.654 3.072 -2.006 1.00 65.50 213 ASP A O 1
ATOM 1665 N N . GLU A 1 214 ? 17.252 5.237 -2.452 1.00 67.00 214 GLU A N 1
ATOM 1666 C CA . GLU A 1 214 ? 18.521 5.429 -3.162 1.00 67.00 214 GLU A CA 1
ATOM 1667 C C . GLU A 1 214 ? 19.737 5.183 -2.260 1.00 67.00 214 GLU A C 1
ATOM 1669 O O . GLU A 1 214 ? 20.697 4.545 -2.698 1.00 67.00 214 GLU A O 1
ATOM 1674 N N . GLU A 1 215 ? 19.683 5.615 -0.996 1.00 64.81 215 GLU A N 1
ATOM 1675 C CA . GLU A 1 215 ? 20.771 5.426 -0.035 1.00 64.81 215 GLU A CA 1
ATOM 1676 C C . GLU A 1 215 ? 20.953 3.938 0.275 1.00 64.81 215 GLU A C 1
ATOM 1678 O O . GLU A 1 215 ? 22.063 3.404 0.172 1.00 64.81 215 GLU A O 1
ATOM 1683 N N . ALA A 1 216 ? 19.859 3.231 0.571 1.00 64.75 216 ALA A N 1
ATOM 1684 C CA . ALA A 1 216 ? 19.925 1.797 0.796 1.00 64.75 216 ALA A CA 1
ATOM 1685 C C . ALA A 1 216 ? 20.323 1.051 -0.484 1.00 64.75 216 ALA A C 1
ATOM 1687 O O . ALA A 1 216 ? 21.082 0.089 -0.401 1.00 64.75 216 ALA A O 1
ATOM 1688 N N . ALA A 1 217 ? 19.868 1.486 -1.665 1.00 70.00 217 ALA A N 1
ATOM 1689 C CA . ALA A 1 217 ? 20.128 0.849 -2.956 1.00 70.00 217 ALA A CA 1
ATOM 1690 C C . ALA A 1 217 ? 21.613 0.816 -3.326 1.00 70.00 217 ALA A C 1
ATOM 1692 O O . ALA A 1 217 ? 22.030 -0.123 -4.010 1.00 70.00 217 ALA A O 1
ATOM 1693 N N . LEU A 1 218 ? 22.427 1.759 -2.831 1.00 73.62 218 LEU A N 1
ATOM 1694 C CA . LEU A 1 218 ? 23.890 1.711 -2.962 1.00 73.62 218 LEU A CA 1
ATOM 1695 C C . LEU A 1 218 ? 24.492 0.431 -2.357 1.00 73.62 218 LEU A C 1
ATOM 1697 O O . LEU A 1 218 ? 25.558 -0.020 -2.783 1.00 73.62 218 LEU A O 1
ATOM 1701 N N . GLU A 1 219 ? 23.808 -0.189 -1.391 1.00 70.31 219 GLU A N 1
ATOM 1702 C CA . GLU A 1 219 ? 24.223 -1.449 -0.771 1.00 70.31 219 GLU A CA 1
ATOM 1703 C C . GLU A 1 219 ? 23.787 -2.703 -1.568 1.00 70.31 219 GLU A C 1
ATOM 1705 O O . GLU A 1 219 ? 24.206 -3.819 -1.233 1.00 70.31 219 GLU A O 1
ATOM 1710 N N . PHE A 1 220 ? 22.985 -2.563 -2.637 1.00 64.06 220 PHE A N 1
ATOM 1711 C CA . PHE A 1 220 ? 22.413 -3.679 -3.406 1.00 64.06 220 PHE A CA 1
ATOM 1712 C C . PHE A 1 220 ? 22.926 -3.740 -4.851 1.00 64.06 220 PHE A C 1
ATOM 1714 O O . PHE A 1 220 ? 23.066 -2.749 -5.562 1.00 64.06 220 PHE A O 1
ATOM 1721 N N . GLU A 1 221 ? 23.196 -4.957 -5.330 1.00 62.19 221 GLU A N 1
ATOM 1722 C CA . GLU A 1 221 ? 23.692 -5.171 -6.691 1.00 62.19 221 GLU A CA 1
ATOM 1723 C C . GLU A 1 221 ? 22.603 -4.895 -7.733 1.00 62.19 221 GLU A C 1
ATOM 1725 O O . GLU A 1 221 ? 21.614 -5.622 -7.808 1.00 62.19 221 GLU A O 1
ATOM 1730 N N . GLY A 1 222 ? 22.821 -3.870 -8.559 1.00 68.88 222 GLY A N 1
ATOM 1731 C CA . GLY A 1 222 ? 21.849 -3.361 -9.531 1.00 68.88 222 GLY A CA 1
ATOM 1732 C C . GLY A 1 222 ? 20.955 -2.235 -9.004 1.00 68.88 222 GLY A C 1
ATOM 1733 O O . GLY A 1 222 ? 20.154 -1.720 -9.780 1.00 68.88 222 GLY A O 1
ATOM 1734 N N . GLY A 1 223 ? 21.116 -1.832 -7.736 1.00 74.44 223 GLY A N 1
ATOM 1735 C CA . GLY A 1 223 ? 20.437 -0.685 -7.129 1.00 74.44 223 GLY A CA 1
ATOM 1736 C C . GLY A 1 223 ? 18.924 -0.669 -7.360 1.00 74.44 223 GLY A C 1
ATOM 1737 O O . GLY A 1 223 ? 18.272 -1.715 -7.387 1.00 74.44 223 GLY A O 1
ATOM 1738 N N . CYS A 1 224 ? 18.378 0.524 -7.599 1.00 67.75 224 CYS A N 1
ATOM 1739 C CA . CYS A 1 224 ? 16.954 0.728 -7.879 1.00 67.75 224 CYS A CA 1
ATOM 1740 C C . CYS A 1 224 ? 16.433 0.004 -9.122 1.00 67.75 224 CYS A C 1
ATOM 1742 O O . CYS A 1 224 ? 15.237 -0.226 -9.231 1.00 67.75 224 CYS A O 1
ATOM 1744 N N . ALA A 1 225 ? 17.298 -0.380 -10.065 1.00 62.69 225 ALA A N 1
ATOM 1745 C CA . ALA A 1 225 ? 16.854 -1.093 -11.261 1.00 62.69 225 ALA A CA 1
ATOM 1746 C C . ALA A 1 225 ? 16.454 -2.553 -10.964 1.00 62.69 225 ALA A C 1
ATOM 1748 O O . ALA A 1 225 ? 15.782 -3.189 -11.780 1.00 62.69 225 ALA A O 1
ATOM 1749 N N . ARG A 1 226 ? 16.894 -3.110 -9.824 1.00 55.88 226 ARG A N 1
ATOM 1750 C CA . ARG A 1 226 ? 16.646 -4.512 -9.443 1.00 55.88 226 ARG A CA 1
ATOM 1751 C C . ARG A 1 226 ? 15.815 -4.694 -8.171 1.00 55.88 226 ARG A C 1
ATOM 1753 O O . ARG A 1 226 ? 15.348 -5.817 -7.961 1.00 55.88 226 ARG A O 1
ATOM 1760 N N . ASN A 1 227 ? 15.634 -3.641 -7.374 1.00 53.62 227 ASN A N 1
ATOM 1761 C CA . ASN A 1 227 ? 14.604 -3.591 -6.331 1.00 53.62 227 ASN A CA 1
ATOM 1762 C C . ASN A 1 227 ? 13.214 -3.379 -6.952 1.00 53.62 227 ASN A C 1
ATOM 1764 O O . ASN A 1 227 ? 12.254 -3.885 -6.336 1.00 53.62 227 ASN A O 1
#

Foldseek 3Di:
DDDDPDPPPPDDPPPQLQDFLVNLCVVLVLCQCPPPPHDAQDDDDLVQLVVLLVLLCVLQPPVRWLADPPRDSDFQFPAAWDWDQDPVHIDIDGDFPPVADAPPVRHGPPPRDDDPPDDGGDLRHFKGWAQKVVSVSSSLVVDRSSVSSLQLQLKAKDFPDDPVQVPDPVNLLPSARRITIMGRSHSVSSVGRLQPDDPPVDDDDPPRRRQFDQVVQVSYDVRSSID

Radius of gyration: 20.46 Å; chains: 1; bounding box: 57×45×69 Å

Sequence (227 aa):
MANDIGSCIPLEPTSYSAMTVGDMWGSFQCDNFFSIDSPPRPIHNASTWMMMRGVYLGIVGPERSSIHQPISHQSGFGVPFEVVQNFKGRGVFAALDPDKPVDEEGMPEKGNMVPKGTLVWTSRQQSAHFSTGEEYRRFLHSIPDDIACDVLQWAYVQSFADEEYRNNPKVKNKRKGAARVCVDLDEGSFMNSGGWSDYSYDTDEEVANVGCDEEAALEFEGGCARN

Organism: NCBI:txid420281

pLDDT: mean 79.61, std 18.05, range [38.44, 98.19]